Protein AF-A0A941UWF5-F1 (afdb_monomer)

Structure (mmCIF, N/CA/C/O backbone):
data_AF-A0A941UWF5-F1
#
_entry.id   AF-A0A941UWF5-F1
#
loop_
_atom_site.group_PDB
_atom_site.id
_atom_site.type_symbol
_atom_site.label_atom_id
_atom_site.label_alt_id
_atom_site.label_comp_id
_atom_site.label_asym_id
_atom_site.label_entity_id
_atom_site.label_seq_id
_atom_site.pdbx_PDB_ins_code
_atom_site.Cartn_x
_atom_site.Cartn_y
_atom_site.Cartn_z
_atom_site.occupancy
_atom_site.B_iso_or_equiv
_atom_site.auth_seq_id
_atom_site.auth_comp_id
_atom_site.auth_asym_id
_atom_site.auth_atom_id
_atom_site.pdbx_PDB_model_num
ATOM 1 N N . MET A 1 1 ? -7.790 10.216 18.685 1.00 57.88 1 MET A N 1
ATOM 2 C CA . MET A 1 1 ? -8.722 10.762 19.702 1.00 57.88 1 MET A CA 1
ATOM 3 C C . MET A 1 1 ? -8.930 9.805 20.876 1.00 57.88 1 MET A C 1
ATOM 5 O O . MET A 1 1 ? -9.086 10.276 21.989 1.00 57.88 1 MET A O 1
ATOM 9 N N . THR A 1 2 ? -8.854 8.488 20.675 1.00 78.00 2 THR A N 1
ATOM 10 C CA . THR A 1 2 ? -9.087 7.477 21.725 1.00 78.00 2 THR A CA 1
ATOM 11 C C . THR A 1 2 ? -7.895 7.215 22.660 1.00 78.00 2 THR A C 1
ATOM 13 O O . THR A 1 2 ? -8.095 6.746 23.771 1.00 78.00 2 THR A O 1
ATOM 16 N N . ARG A 1 3 ? -6.654 7.558 22.273 1.00 84.25 3 ARG A N 1
ATOM 17 C CA . ARG A 1 3 ? -5.427 7.165 23.006 1.00 84.25 3 ARG A CA 1
ATOM 18 C C . ARG A 1 3 ? -5.397 7.530 24.494 1.00 84.25 3 ARG A C 1
ATOM 20 O O . ARG A 1 3 ? -4.962 6.712 25.290 1.00 84.25 3 ARG A O 1
ATOM 27 N N . SER A 1 4 ? -5.855 8.718 24.874 1.00 89.69 4 SER A N 1
ATOM 28 C CA . SER A 1 4 ? -5.837 9.169 26.278 1.00 89.69 4 SER A CA 1
ATOM 29 C C . SER A 1 4 ? -7.226 9.172 26.919 1.00 89.69 4 SER A C 1
ATOM 31 O O . SER A 1 4 ? -7.415 9.778 27.975 1.00 89.69 4 SER A O 1
ATOM 33 N N . ALA A 1 5 ? -8.212 8.556 26.263 1.00 90.50 5 ALA A N 1
ATOM 34 C CA . ALA A 1 5 ? -9.595 8.588 26.704 1.00 90.50 5 ALA A CA 1
ATOM 35 C C . ALA A 1 5 ? -9.795 7.737 27.966 1.00 90.50 5 ALA A C 1
ATOM 37 O O . ALA A 1 5 ? -9.225 6.659 28.112 1.00 90.50 5 ALA A O 1
ATOM 38 N N . ARG A 1 6 ? -10.623 8.240 28.885 1.00 93.56 6 ARG A N 1
ATOM 39 C CA . ARG A 1 6 ? -11.154 7.472 30.029 1.00 93.56 6 ARG A CA 1
ATOM 40 C C . ARG A 1 6 ? -12.623 7.102 29.841 1.00 93.56 6 ARG A C 1
ATOM 42 O O . ARG A 1 6 ? -13.130 6.226 30.523 1.00 93.56 6 ARG A O 1
ATOM 49 N N . THR A 1 7 ? -13.289 7.787 28.923 1.00 93.31 7 THR A N 1
ATOM 50 C CA . THR A 1 7 ? -14.651 7.529 28.471 1.00 93.31 7 THR A CA 1
ATOM 51 C C . THR A 1 7 ? -14.692 7.780 26.968 1.00 93.31 7 THR A C 1
ATOM 53 O O . THR A 1 7 ? -13.955 8.628 26.455 1.00 93.31 7 THR A O 1
ATOM 56 N N . ILE A 1 8 ? -15.523 7.025 26.253 1.00 93.75 8 ILE A N 1
ATOM 57 C CA . ILE A 1 8 ? -15.757 7.204 24.819 1.00 93.75 8 ILE A CA 1
ATOM 58 C C . ILE A 1 8 ? -17.270 7.208 24.595 1.00 93.75 8 ILE A C 1
ATOM 60 O O . ILE A 1 8 ? -17.995 6.390 25.160 1.00 93.75 8 ILE A O 1
ATOM 64 N N . GLU A 1 9 ? -17.737 8.135 23.764 1.00 92.25 9 GLU A N 1
ATOM 65 C CA . GLU A 1 9 ? -19.125 8.207 23.315 1.00 92.25 9 GLU A CA 1
ATOM 66 C C . GLU A 1 9 ? -19.173 8.139 21.788 1.00 92.25 9 GLU A C 1
ATOM 68 O O . GLU A 1 9 ? -18.391 8.795 21.096 1.00 92.25 9 GLU A O 1
ATOM 73 N N . LEU A 1 10 ? -20.118 7.364 21.264 1.00 90.50 10 LEU A N 1
ATOM 74 C CA . LEU A 1 10 ? -20.479 7.353 19.854 1.00 90.50 10 LEU A CA 1
ATOM 75 C C . LEU A 1 10 ? -21.573 8.398 19.630 1.00 90.50 10 LEU A C 1
ATOM 77 O O . LEU A 1 10 ? -22.583 8.416 20.339 1.00 90.50 10 LEU A O 1
ATOM 81 N N . VAL A 1 11 ? -21.378 9.264 18.637 1.00 87.75 11 VAL A N 1
ATOM 82 C CA . VAL A 1 11 ? -22.304 10.360 18.326 1.00 87.75 11 VAL A CA 1
ATOM 83 C C . VAL A 1 11 ? -22.872 10.170 16.924 1.00 87.75 11 VAL A C 1
ATOM 85 O O . VAL A 1 11 ? -22.122 10.083 15.954 1.00 87.75 11 VAL A O 1
ATOM 88 N N . LYS A 1 12 ? -24.205 10.133 16.813 1.00 83.94 12 LYS A N 1
ATOM 89 C CA . LYS A 1 12 ? -24.940 10.025 15.542 1.00 83.94 12 LYS A CA 1
ATOM 90 C C . LYS A 1 12 ? -26.106 11.010 15.549 1.00 83.94 12 LYS A C 1
ATOM 92 O O . LYS A 1 12 ? -27.141 10.772 16.174 1.00 83.94 12 LYS A O 1
ATOM 97 N N . GLY A 1 13 ? -25.934 12.149 14.879 1.00 82.50 13 GLY A N 1
ATOM 98 C CA . GLY A 1 13 ? -26.883 13.261 14.979 1.00 82.50 13 GLY A CA 1
ATOM 99 C C . GLY A 1 13 ? -27.003 13.747 16.428 1.00 82.50 13 GLY A C 1
ATOM 100 O O . GLY A 1 13 ? -26.001 14.085 17.051 1.00 82.50 13 GLY A O 1
ATOM 101 N N . ALA A 1 14 ? -28.220 13.755 16.979 1.00 84.69 14 ALA A N 1
ATOM 102 C CA . ALA A 1 14 ? -28.466 14.117 18.379 1.00 84.69 14 ALA A CA 1
ATOM 103 C C . ALA A 1 14 ? -28.249 12.957 19.373 1.00 84.69 14 ALA A C 1
ATOM 105 O O . ALA A 1 14 ? -28.253 13.180 20.584 1.00 84.69 14 ALA A O 1
ATOM 106 N N . GLN A 1 15 ? -28.085 11.721 18.888 1.00 86.94 15 GLN A N 1
ATOM 107 C CA . GLN A 1 15 ? -27.922 10.552 19.749 1.00 86.94 15 GLN A CA 1
ATOM 108 C C . GLN A 1 15 ? -26.482 10.458 20.255 1.00 86.94 15 GLN A C 1
ATOM 110 O O . GLN A 1 15 ? -25.535 10.509 19.467 1.00 86.94 15 GLN A O 1
ATOM 115 N N . ARG A 1 16 ? -26.340 10.272 21.569 1.00 90.88 16 ARG A N 1
ATOM 116 C CA . ARG A 1 16 ? -25.086 9.930 22.245 1.00 90.88 16 ARG A CA 1
ATOM 117 C C . ARG A 1 16 ? -25.219 8.541 22.849 1.00 90.88 16 ARG A C 1
ATOM 119 O O . ARG A 1 16 ? -26.206 8.268 23.531 1.00 90.88 16 ARG A O 1
ATOM 126 N N . ARG A 1 17 ? -24.249 7.676 22.577 1.00 92.75 17 ARG A N 1
ATOM 127 C CA . ARG A 1 17 ? -24.229 6.283 23.032 1.00 92.75 17 ARG A CA 1
ATOM 128 C C . ARG A 1 17 ? -22.906 6.008 23.731 1.00 92.75 17 ARG A C 1
ATOM 130 O O . ARG A 1 17 ? -21.852 6.321 23.183 1.00 92.75 17 ARG A O 1
ATOM 137 N N . VAL A 1 18 ? -22.953 5.456 24.934 1.00 93.50 18 VAL A N 1
ATOM 138 C CA . VAL A 1 18 ? -21.757 5.211 25.744 1.00 93.50 18 VAL A CA 1
ATOM 139 C C . VAL A 1 18 ? -21.073 3.939 25.258 1.00 93.50 18 VAL A C 1
ATOM 141 O O . VAL A 1 18 ? -21.732 2.933 24.991 1.00 93.50 18 VAL A O 1
ATOM 144 N N . VAL A 1 19 ? -19.750 3.985 25.138 1.00 95.12 19 VAL A N 1
ATOM 145 C CA . VAL A 1 19 ? -18.924 2.792 24.943 1.00 95.12 19 VAL A CA 1
ATOM 146 C C . VAL A 1 19 ? -18.637 2.179 26.309 1.00 95.12 19 VAL A C 1
ATOM 148 O O . VAL A 1 19 ? -18.047 2.830 27.170 1.00 95.12 19 VAL A O 1
ATOM 151 N N . GLU A 1 20 ? -19.056 0.932 26.504 1.00 94.25 20 GLU A N 1
ATOM 152 C CA . GLU A 1 20 ? -18.890 0.209 27.771 1.00 94.25 20 GLU A CA 1
ATOM 153 C C . GLU A 1 20 ? -17.527 -0.474 27.860 1.00 94.25 20 GLU A C 1
ATOM 155 O O . GLU A 1 20 ? -16.908 -0.512 28.926 1.00 94.25 20 GLU A O 1
ATOM 160 N N . SER A 1 21 ? -17.040 -0.989 26.731 1.00 94.75 21 SER A N 1
ATOM 161 C CA . SER A 1 21 ? -15.742 -1.645 26.654 1.00 94.75 21 SER A CA 1
ATOM 162 C C . SER A 1 21 ? -15.023 -1.366 25.338 1.00 94.75 21 SER A C 1
ATOM 164 O O . SER A 1 21 ? -15.626 -1.026 24.319 1.00 94.75 21 SER A O 1
ATOM 166 N N . GLN A 1 22 ? -13.703 -1.503 25.377 1.00 94.88 22 GLN A N 1
ATOM 167 C CA . GLN A 1 22 ? -12.811 -1.406 24.237 1.00 94.88 22 GLN A CA 1
ATOM 168 C C . GLN A 1 22 ? -11.822 -2.575 24.224 1.00 94.88 22 GLN A C 1
ATOM 170 O O . GLN A 1 22 ? -11.444 -3.103 25.271 1.00 94.88 22 GLN A O 1
ATOM 175 N N . GLN A 1 23 ? -11.329 -2.911 23.040 1.00 93.88 23 GLN A N 1
ATOM 176 C CA . GLN A 1 23 ? -10.141 -3.737 22.840 1.00 93.88 23 GLN A CA 1
ATOM 177 C C . GLN A 1 23 ? -9.257 -3.042 21.819 1.00 93.88 23 GLN A C 1
ATOM 179 O O . GLN A 1 23 ? -9.753 -2.455 20.864 1.00 93.88 23 GLN A O 1
ATOM 184 N N . SER A 1 24 ? -7.951 -3.009 22.048 1.00 92.00 24 SER A N 1
ATOM 185 C CA . SER A 1 24 ? -7.051 -2.223 21.207 1.00 92.00 24 SER A CA 1
ATOM 186 C C . SER A 1 24 ? -5.803 -3.002 20.862 1.00 92.00 24 SER A C 1
ATOM 188 O O . SER A 1 24 ? -5.133 -3.530 21.746 1.00 92.00 24 SER A O 1
ATOM 190 N N . ASN A 1 25 ? -5.472 -2.985 19.579 1.00 93.81 25 ASN A N 1
ATOM 191 C CA . ASN A 1 25 ? -4.203 -3.438 19.054 1.00 93.81 25 ASN A CA 1
ATOM 192 C C . ASN A 1 25 ? -3.432 -2.191 18.620 1.00 93.81 25 ASN A C 1
ATOM 194 O O . ASN A 1 25 ? -3.636 -1.638 17.539 1.00 93.81 25 ASN A O 1
ATOM 198 N N . VAL A 1 26 ? -2.591 -1.698 19.533 1.00 93.31 26 VAL A N 1
ATOM 199 C CA . VAL A 1 26 ? -1.857 -0.445 19.324 1.00 93.31 26 VAL A CA 1
ATOM 200 C C . VAL A 1 26 ? -0.831 -0.590 18.210 1.00 93.31 26 VAL A C 1
ATOM 202 O O . VAL A 1 26 ? -0.579 0.397 17.530 1.00 93.31 26 VAL A O 1
ATOM 205 N N . GLU A 1 27 ? -0.281 -1.787 17.988 1.00 93.38 27 GLU A N 1
ATOM 206 C CA . GLU A 1 27 ? 0.667 -2.027 16.900 1.00 93.38 27 GLU A CA 1
ATOM 207 C C . GLU A 1 27 ? 0.015 -1.795 15.540 1.00 93.38 27 GLU A C 1
ATOM 209 O O . GLU A 1 27 ? 0.545 -1.036 14.728 1.00 93.38 27 GLU A O 1
ATOM 214 N N . HIS A 1 28 ? -1.167 -2.378 15.336 1.00 94.56 28 HIS A N 1
ATOM 215 C CA . HIS A 1 28 ? -1.953 -2.267 14.106 1.00 94.56 28 HIS A CA 1
ATOM 216 C C . HIS A 1 28 ? -2.795 -0.996 14.015 1.00 94.56 28 HIS A C 1
ATOM 218 O O . HIS A 1 28 ? -3.505 -0.823 13.035 1.00 94.56 28 HIS A O 1
ATOM 224 N N . ASP A 1 29 ? -2.721 -0.098 15.002 1.00 94.50 29 ASP A N 1
ATOM 225 C CA . ASP A 1 29 ? -3.542 1.120 15.085 1.00 94.50 29 ASP A CA 1
ATOM 226 C C . ASP A 1 29 ? -5.062 0.843 15.044 1.00 94.50 29 ASP A C 1
ATOM 228 O O . ASP A 1 29 ? -5.844 1.626 14.505 1.00 94.50 29 ASP A O 1
ATOM 232 N N . LEU A 1 30 ? -5.491 -0.279 15.635 1.00 94.31 30 LEU A N 1
ATOM 233 C CA . LEU A 1 30 ? -6.894 -0.691 15.711 1.00 94.31 30 LEU A CA 1
ATOM 234 C C . LEU A 1 30 ? -7.451 -0.558 17.130 1.00 94.31 30 LEU A C 1
ATOM 236 O O . LEU A 1 30 ? -6.798 -0.879 18.124 1.00 94.31 30 LEU A O 1
ATOM 240 N N . CYS A 1 31 ? -8.701 -0.106 17.220 1.00 93.69 31 CYS A N 1
ATOM 241 C CA . CYS A 1 31 ? -9.443 0.015 18.470 1.00 93.69 31 CYS A CA 1
ATOM 242 C C . CYS A 1 31 ? -10.904 -0.372 18.226 1.00 93.69 31 CYS A C 1
ATOM 244 O O . CYS A 1 31 ? -11.638 0.336 17.536 1.00 93.69 31 CYS A O 1
ATOM 246 N N . LEU A 1 32 ? -11.306 -1.515 18.773 1.00 94.19 32 LEU A N 1
ATOM 247 C CA . LEU A 1 32 ? -12.669 -2.020 18.744 1.00 94.19 32 LEU A CA 1
ATOM 248 C C . LEU A 1 32 ? -13.418 -1.443 19.941 1.00 94.19 32 LEU A C 1
ATOM 250 O O . LEU A 1 32 ? -12.912 -1.464 21.063 1.00 94.19 32 LEU A O 1
ATOM 254 N N . LEU A 1 33 ? -14.625 -0.944 19.696 1.00 94.06 33 LEU A N 1
ATOM 255 C CA . LEU A 1 33 ? -15.486 -0.332 20.700 1.00 94.06 33 LEU A CA 1
ATOM 256 C C . LEU A 1 33 ? -16.791 -1.116 20.772 1.00 94.06 33 LEU A C 1
ATOM 258 O O . LEU A 1 33 ? -17.406 -1.387 19.742 1.00 94.06 33 LEU A O 1
ATOM 262 N N . HIS A 1 34 ? -17.237 -1.428 21.981 1.00 93.56 34 HIS A N 1
ATOM 263 C CA . HIS A 1 34 ? -18.513 -2.082 22.220 1.00 93.56 34 HIS A CA 1
ATOM 264 C C . HIS A 1 34 ? -19.467 -1.138 22.956 1.00 93.56 34 HIS A C 1
ATOM 266 O O . HIS A 1 34 ? -19.138 -0.544 23.986 1.00 93.56 34 HIS A O 1
ATOM 272 N N . SER A 1 35 ? -20.673 -1.012 22.408 1.00 93.31 35 SER A N 1
ATOM 273 C CA . SER A 1 35 ? -21.789 -0.295 23.011 1.00 93.31 35 SER A CA 1
ATOM 274 C C . SER A 1 35 ? -23.062 -1.102 22.753 1.00 93.31 35 SER A C 1
ATOM 276 O O . SER A 1 35 ? -23.384 -1.347 21.590 1.00 93.31 35 SER A O 1
ATOM 278 N N . PRO A 1 36 ? -23.834 -1.490 23.781 1.00 87.88 36 PRO A N 1
ATOM 279 C CA . PRO A 1 36 ? -25.071 -2.247 23.578 1.00 87.88 36 PRO A CA 1
ATOM 280 C C . PRO A 1 36 ? -26.127 -1.431 22.818 1.00 87.88 36 PRO A C 1
ATOM 282 O O . PRO A 1 36 ? -27.036 -1.983 22.212 1.00 87.88 36 PRO A O 1
ATOM 285 N N . GLN A 1 37 ? -25.976 -0.106 22.787 1.00 87.75 37 GLN A N 1
ATOM 286 C CA . GLN A 1 37 ? -26.896 0.828 22.140 1.00 87.75 37 GLN A CA 1
ATOM 287 C C . GLN A 1 37 ? -26.725 0.893 20.610 1.00 87.75 37 GLN A C 1
ATOM 289 O O . GLN A 1 37 ? -27.377 1.715 19.965 1.00 87.75 37 GLN A O 1
ATOM 294 N N . VAL A 1 38 ? -25.825 0.088 20.028 1.00 87.50 38 VAL A N 1
ATOM 295 C CA . VAL A 1 38 ? -25.601 0.005 18.571 1.00 87.50 38 VAL A CA 1
ATOM 296 C C . VAL A 1 38 ? -26.062 -1.318 17.956 1.00 87.50 38 VAL A C 1
ATOM 298 O O . VAL A 1 38 ? -25.869 -1.512 16.763 1.00 87.50 38 VAL A O 1
ATOM 301 N N . GLN A 1 39 ? -26.668 -2.221 18.735 1.00 78.62 39 GLN A N 1
ATOM 302 C CA . GLN A 1 39 ? -27.066 -3.554 18.253 1.00 78.62 39 GLN A CA 1
ATOM 303 C C . GLN A 1 39 ? -28.098 -3.508 17.115 1.00 78.62 39 GLN A C 1
ATOM 305 O O . GLN A 1 39 ? -28.084 -4.377 16.250 1.00 78.62 39 GLN A O 1
ATOM 310 N N . ASP A 1 40 ? -28.941 -2.473 17.089 1.00 83.88 40 ASP A N 1
ATOM 311 C CA . ASP A 1 40 ? -29.962 -2.278 16.053 1.00 83.88 40 ASP A CA 1
ATOM 312 C C . ASP A 1 40 ? -29.461 -1.460 14.847 1.00 83.88 40 ASP A C 1
ATOM 314 O O . ASP A 1 40 ? -30.205 -1.241 13.886 1.00 83.88 40 ASP A O 1
ATOM 318 N N . ASP A 1 41 ? -28.222 -0.954 14.882 1.00 87.62 41 ASP A N 1
ATOM 319 C CA . ASP A 1 41 ? -27.672 -0.217 13.747 1.00 87.62 41 ASP A CA 1
ATOM 320 C C . ASP A 1 41 ? -27.330 -1.190 12.596 1.00 87.62 41 ASP A C 1
ATOM 322 O O . ASP A 1 41 ? -26.891 -2.317 12.837 1.00 87.62 41 ASP A O 1
ATOM 326 N N . PRO A 1 42 ? -27.486 -0.766 11.325 1.00 89.81 42 PRO A N 1
ATOM 327 C CA . PRO A 1 42 ? -27.129 -1.600 10.183 1.00 89.81 42 PRO A CA 1
ATOM 328 C C . PRO A 1 42 ? -25.674 -2.068 10.247 1.00 89.81 42 PRO A C 1
ATOM 330 O O . PRO A 1 42 ? -24.752 -1.257 10.372 1.00 89.81 42 PRO A O 1
ATOM 333 N N . VAL A 1 43 ? -25.475 -3.378 10.108 1.00 91.75 43 VAL A N 1
ATOM 334 C CA . VAL A 1 43 ? -24.144 -3.984 10.072 1.00 91.75 43 VAL A CA 1
ATOM 335 C C . VAL A 1 43 ? -23.552 -3.815 8.680 1.00 91.75 43 VAL A C 1
ATOM 337 O O . VAL A 1 43 ? -24.161 -4.172 7.671 1.00 91.75 43 VAL A O 1
ATOM 340 N N . VAL A 1 44 ? -22.338 -3.282 8.630 1.00 93.69 44 VAL A N 1
ATOM 341 C CA . VAL A 1 44 ? -21.553 -3.198 7.401 1.00 93.69 44 VAL A CA 1
ATOM 342 C C . VAL A 1 44 ? -21.034 -4.591 7.046 1.00 93.69 44 VAL A C 1
ATOM 344 O O . VAL A 1 44 ? -20.363 -5.230 7.854 1.00 93.69 44 VAL A O 1
ATOM 347 N N . ALA A 1 45 ? -21.315 -5.053 5.828 1.00 96.06 45 ALA A N 1
ATOM 348 C CA . ALA A 1 45 ? -20.744 -6.294 5.317 1.00 96.06 45 ALA A CA 1
ATOM 349 C C . ALA A 1 45 ? -19.225 -6.151 5.126 1.00 96.06 45 ALA A C 1
ATOM 351 O O . ALA A 1 45 ? -18.752 -5.126 4.639 1.00 96.06 45 ALA A O 1
ATOM 352 N N . ILE A 1 46 ? -18.459 -7.185 5.473 1.00 96.31 46 ILE A N 1
ATOM 353 C CA . ILE A 1 46 ? -17.002 -7.216 5.292 1.00 96.31 46 ILE A CA 1
ATOM 354 C C . ILE A 1 46 ? -16.679 -7.963 3.999 1.00 96.31 46 ILE A C 1
ATOM 356 O O . ILE A 1 46 ? -17.266 -9.003 3.701 1.00 96.31 46 ILE A O 1
ATOM 360 N N . ARG A 1 47 ? -15.743 -7.432 3.214 1.00 94.69 47 ARG A N 1
ATOM 361 C CA . ARG A 1 47 ? -15.191 -8.135 2.059 1.00 94.69 47 ARG A CA 1
ATOM 362 C C . ARG A 1 47 ? -14.104 -9.103 2.525 1.00 94.69 47 ARG A C 1
ATOM 364 O O . ARG A 1 47 ? -13.160 -8.693 3.189 1.00 94.69 47 ARG A O 1
ATOM 371 N N . HIS A 1 48 ? -14.217 -10.371 2.142 1.00 89.25 48 HIS A N 1
ATOM 372 C CA . HIS A 1 48 ? -13.237 -11.400 2.510 1.00 89.25 48 HIS A CA 1
ATOM 373 C C . HIS A 1 48 ? -12.167 -11.646 1.438 1.00 89.25 48 HIS A C 1
ATOM 375 O O . HIS A 1 48 ? -11.095 -12.159 1.756 1.00 89.25 48 HIS A O 1
ATOM 381 N N . ASP A 1 49 ? -12.429 -11.260 0.187 1.00 90.81 49 ASP A N 1
ATOM 382 C CA . ASP A 1 49 ? -11.440 -11.370 -0.884 1.00 90.81 49 ASP A CA 1
ATOM 383 C C . ASP A 1 49 ? -10.273 -10.395 -0.661 1.00 90.81 49 ASP A C 1
ATOM 385 O O . ASP A 1 49 ? -10.520 -9.229 -0.327 1.00 90.81 49 ASP A O 1
ATOM 389 N N . PRO A 1 50 ? -9.019 -10.811 -0.920 1.00 89.69 50 PRO A N 1
ATOM 390 C CA . PRO A 1 50 ? -7.864 -9.928 -0.817 1.00 89.69 50 PRO A CA 1
ATOM 391 C C . PRO A 1 50 ? -8.001 -8.666 -1.691 1.00 89.69 50 PRO A C 1
ATOM 393 O O . PRO A 1 50 ? -8.507 -8.755 -2.819 1.00 89.69 50 PRO A O 1
ATOM 396 N N . PRO A 1 51 ? -7.528 -7.498 -1.209 1.00 91.75 51 PRO A N 1
ATOM 397 C CA . PRO A 1 51 ? -7.487 -6.278 -2.008 1.00 91.75 51 PRO A CA 1
ATOM 398 C C . PRO A 1 51 ? -6.545 -6.450 -3.206 1.00 91.75 51 PRO A C 1
ATOM 400 O O . PRO A 1 51 ? -5.516 -7.123 -3.105 1.00 91.75 51 PRO A O 1
ATOM 403 N N . ARG A 1 52 ? -6.898 -5.828 -4.335 1.00 89.75 52 ARG A N 1
ATOM 404 C CA . ARG A 1 52 ? -6.119 -5.865 -5.581 1.00 89.75 52 ARG A CA 1
ATOM 405 C C . ARG A 1 52 ? -5.850 -4.456 -6.089 1.00 89.75 52 ARG A C 1
ATOM 407 O O . ARG A 1 52 ? -6.725 -3.600 -5.985 1.00 89.75 52 ARG A O 1
ATOM 414 N N . VAL A 1 53 ? -4.666 -4.244 -6.656 1.00 89.38 53 VAL A N 1
ATOM 415 C CA . VAL A 1 53 ? -4.305 -2.996 -7.344 1.00 89.38 53 VAL A CA 1
ATOM 416 C C . VAL A 1 53 ? -5.277 -2.734 -8.504 1.00 89.38 53 VAL A C 1
ATOM 418 O O . VAL A 1 53 ? -5.792 -3.674 -9.112 1.00 89.38 53 VAL A O 1
ATOM 421 N N . GLY A 1 54 ? -5.611 -1.463 -8.736 1.00 88.31 54 GLY A N 1
ATOM 422 C CA . GLY A 1 54 ? -6.598 -1.009 -9.723 1.00 88.31 54 GLY A CA 1
ATOM 423 C C . GLY A 1 54 ? -8.060 -1.239 -9.322 1.00 88.31 54 GLY A C 1
ATOM 424 O O . GLY A 1 54 ? -8.976 -0.905 -10.071 1.00 88.31 54 GLY A O 1
ATOM 425 N N . GLN A 1 55 ? -8.328 -1.823 -8.148 1.00 92.38 55 GLN A N 1
ATOM 426 C CA . GLN A 1 55 ? -9.699 -1.992 -7.675 1.00 92.38 55 GLN A CA 1
ATOM 427 C C . GLN A 1 55 ? -10.299 -0.631 -7.275 1.00 92.38 55 GLN A C 1
ATOM 429 O O . GLN A 1 55 ? -9.708 0.042 -6.427 1.00 92.38 55 GLN A O 1
ATOM 434 N N . PRO A 1 56 ? -11.500 -0.264 -7.765 1.00 96.69 56 PRO A N 1
ATOM 435 C CA . PRO A 1 56 ? -12.194 0.938 -7.316 1.00 96.69 56 PRO A CA 1
ATOM 436 C C . PRO A 1 56 ? -12.613 0.822 -5.848 1.00 96.69 56 PRO A C 1
ATOM 438 O O . PRO A 1 56 ? -13.107 -0.221 -5.402 1.00 96.69 56 PRO A O 1
ATOM 441 N N . VAL A 1 57 ? -12.432 1.908 -5.105 1.00 97.75 57 VAL A N 1
ATOM 442 C CA . VAL A 1 57 ? -12.726 2.010 -3.675 1.00 97.75 57 VAL A CA 1
ATOM 443 C C . VAL A 1 57 ? -13.257 3.394 -3.297 1.00 97.75 57 VAL A C 1
ATOM 445 O O . VAL A 1 57 ? -13.042 4.392 -3.984 1.00 97.75 57 VAL A O 1
ATOM 448 N N . TYR A 1 58 ? -13.952 3.455 -2.164 1.00 97.25 58 TYR A N 1
ATOM 449 C CA . TYR A 1 58 ? -14.531 4.675 -1.612 1.00 97.25 58 TYR A CA 1
ATOM 450 C C . TYR A 1 58 ? -14.075 4.857 -0.168 1.00 97.25 58 TYR A C 1
ATOM 452 O O . TYR A 1 58 ? -14.423 4.065 0.708 1.00 97.25 58 TYR A O 1
ATOM 460 N N . ALA A 1 59 ? -13.302 5.907 0.094 1.00 96.12 59 ALA A N 1
ATOM 461 C CA . ALA A 1 59 ? -12.913 6.286 1.444 1.00 96.12 59 ALA A CA 1
ATOM 462 C C . ALA A 1 59 ? -14.032 7.118 2.080 1.00 96.12 59 ALA A C 1
ATOM 464 O O . ALA A 1 59 ? -14.398 8.175 1.560 1.00 96.12 59 ALA A O 1
ATOM 465 N N . VAL A 1 60 ? -14.560 6.657 3.214 1.00 94.69 60 VAL A N 1
ATOM 466 C CA . VAL A 1 60 ? -15.605 7.343 3.979 1.00 94.69 60 VAL A CA 1
ATOM 467 C C . VAL A 1 60 ? -15.094 7.657 5.381 1.00 94.69 60 VAL A C 1
ATOM 469 O O . VAL A 1 60 ? -14.811 6.756 6.168 1.00 94.69 60 VAL A O 1
ATOM 472 N N . GLY A 1 61 ? -15.010 8.944 5.717 1.00 90.88 61 GLY A N 1
ATOM 473 C CA . GLY A 1 61 ? -14.531 9.410 7.022 1.00 90.88 61 GLY A CA 1
ATOM 474 C C . GLY A 1 61 ? -15.348 10.570 7.587 1.00 90.88 61 GLY A C 1
ATOM 475 O O . GLY A 1 61 ? -15.958 11.342 6.849 1.00 90.88 61 GLY A O 1
ATOM 476 N N . PHE A 1 62 ? -15.339 10.725 8.912 1.00 86.38 62 PHE A N 1
ATOM 477 C CA . PHE A 1 62 ? -16.077 11.773 9.633 1.00 86.38 62 PHE A CA 1
ATOM 478 C C . PHE A 1 62 ? -15.158 12.910 10.097 1.00 86.38 62 PHE A C 1
ATOM 480 O O . PHE A 1 62 ? -14.894 13.109 11.283 1.00 86.38 62 PHE A O 1
ATOM 487 N N . VAL A 1 63 ? -14.670 13.696 9.140 1.00 80.94 63 VAL A N 1
ATOM 488 C CA . VAL A 1 63 ? -13.768 14.819 9.427 1.00 80.94 63 VAL A CA 1
ATOM 489 C C . VAL A 1 63 ? -14.523 15.914 10.195 1.00 80.94 63 VAL A C 1
ATOM 491 O O . VAL A 1 63 ? -15.550 16.408 9.732 1.00 80.94 63 VAL A O 1
ATOM 494 N N . LEU A 1 64 ? -14.011 16.301 11.370 1.00 73.88 64 LEU A N 1
ATOM 495 C CA . LEU A 1 64 ? -14.597 17.299 12.290 1.00 73.88 64 LEU A CA 1
ATOM 496 C C . LEU A 1 64 ? -15.991 16.952 12.856 1.00 73.88 64 LEU A C 1
ATOM 498 O O . LEU A 1 64 ? -16.611 17.804 13.486 1.00 73.88 64 LEU A O 1
ATOM 502 N N . GLY A 1 65 ? -16.496 15.730 12.655 1.00 68.38 65 GLY A N 1
ATOM 503 C CA . GLY A 1 65 ? -17.773 15.287 13.232 1.00 68.38 65 GLY A CA 1
ATOM 504 C C . GLY A 1 65 ? -19.028 15.980 12.682 1.00 68.38 65 GLY A C 1
ATOM 505 O O . GLY A 1 65 ? -20.086 15.869 13.291 1.00 68.38 65 GLY A O 1
ATOM 506 N N . ILE A 1 66 ? -18.930 16.695 11.553 1.00 72.19 66 ILE A N 1
ATOM 507 C CA . ILE A 1 66 ? -20.066 17.427 10.962 1.00 72.19 66 ILE A CA 1
ATOM 508 C C . ILE A 1 66 ? -20.883 16.515 10.041 1.00 72.19 66 ILE A C 1
ATOM 510 O O . ILE A 1 66 ? -22.091 16.376 10.203 1.00 72.19 66 ILE A O 1
ATOM 514 N N . ALA A 1 67 ? -20.223 15.904 9.058 1.00 78.81 67 ALA A N 1
ATOM 515 C CA . ALA A 1 67 ? -20.853 15.057 8.053 1.00 78.81 67 ALA A CA 1
ATOM 516 C C . ALA A 1 67 ? -19.838 14.037 7.514 1.00 78.81 67 ALA A C 1
ATOM 518 O O . ALA A 1 67 ? -18.634 14.335 7.508 1.00 78.81 67 ALA A O 1
ATOM 519 N N . PRO A 1 68 ? -20.296 12.863 7.041 1.00 85.38 68 PRO A N 1
ATOM 520 C CA . PRO A 1 68 ? -19.419 11.934 6.348 1.00 85.38 68 PRO A CA 1
ATOM 521 C C . PRO A 1 68 ? -18.894 12.588 5.070 1.00 85.38 68 PRO A C 1
ATOM 523 O O . PRO A 1 68 ? -19.644 13.212 4.317 1.00 85.38 68 PRO A O 1
ATOM 526 N N . ARG A 1 69 ? -17.598 12.432 4.816 1.00 90.19 69 ARG A N 1
ATOM 527 C CA . ARG A 1 69 ? -16.980 12.746 3.530 1.00 90.19 69 ARG A CA 1
ATOM 528 C C . ARG A 1 69 ? -16.681 11.449 2.814 1.00 90.19 69 ARG A C 1
ATOM 530 O O . ARG A 1 69 ? -16.093 10.557 3.418 1.00 90.19 69 ARG A O 1
ATOM 537 N N . LEU A 1 70 ? -17.083 11.389 1.553 1.00 93.25 70 LEU A N 1
ATOM 538 C CA . LEU A 1 70 ? -16.832 10.275 0.658 1.00 93.25 70 LEU A CA 1
ATOM 539 C C . LEU A 1 70 ? -15.919 10.757 -0.463 1.00 93.25 70 LEU A C 1
ATOM 541 O O . LEU A 1 70 ? -16.229 11.753 -1.114 1.00 93.25 70 LEU A O 1
ATOM 545 N N . ASN A 1 71 ? -14.824 10.039 -0.683 1.00 95.06 71 ASN A N 1
ATOM 546 C CA . ASN A 1 71 ? -13.931 10.249 -1.815 1.00 95.06 71 ASN A CA 1
ATOM 547 C C . ASN A 1 71 ? -13.760 8.925 -2.558 1.00 95.06 71 ASN A C 1
ATOM 549 O O . ASN A 1 71 ? -13.510 7.894 -1.935 1.00 95.06 71 ASN A O 1
ATOM 553 N N . ALA A 1 72 ? -13.935 8.960 -3.875 1.00 96.31 72 ALA A N 1
ATOM 554 C CA . ALA A 1 72 ? -13.693 7.817 -4.744 1.00 96.31 72 ALA A CA 1
ATOM 555 C C . ALA A 1 72 ? -12.220 7.774 -5.162 1.00 96.31 72 ALA A C 1
ATOM 557 O O . ALA A 1 72 ? -11.580 8.821 -5.265 1.00 96.31 72 ALA A O 1
ATOM 558 N N . GLY A 1 73 ? -11.726 6.572 -5.423 1.00 95.75 73 GLY A N 1
ATOM 559 C CA . GLY A 1 73 ? -10.398 6.321 -5.959 1.00 95.75 73 GLY A CA 1
ATOM 560 C C . GLY A 1 73 ? -10.218 4.843 -6.279 1.00 95.75 73 GLY A C 1
ATOM 561 O O . GLY A 1 73 ? -11.189 4.091 -6.384 1.00 95.75 73 GLY A O 1
ATOM 562 N N . GLU A 1 74 ? -8.973 4.427 -6.406 1.00 95.62 74 GLU A N 1
ATOM 563 C CA . GLU A 1 74 ? -8.538 3.071 -6.686 1.00 95.62 74 GLU A CA 1
ATOM 564 C C . GLU A 1 74 ? -7.432 2.660 -5.702 1.00 95.62 74 GLU A C 1
ATOM 566 O O . GLU A 1 74 ? -6.818 3.480 -5.010 1.00 95.62 74 GLU A O 1
ATOM 571 N N . ILE A 1 75 ? -7.209 1.355 -5.574 1.00 94.94 75 ILE A N 1
ATOM 572 C CA . ILE A 1 75 ? -6.063 0.822 -4.834 1.00 94.94 75 ILE A CA 1
ATOM 573 C C . ILE A 1 75 ? -4.820 0.962 -5.715 1.00 94.94 75 ILE A C 1
ATOM 575 O O . ILE A 1 75 ? -4.745 0.336 -6.768 1.00 94.94 75 ILE A O 1
ATOM 579 N N . ASN A 1 76 ? -3.836 1.734 -5.261 1.00 90.00 76 ASN A N 1
ATOM 580 C CA . ASN A 1 76 ? -2.582 1.961 -5.985 1.00 90.00 76 ASN A CA 1
ATOM 581 C C . ASN A 1 76 ? -1.558 0.865 -5.702 1.00 90.00 76 ASN A C 1
ATOM 583 O O . ASN A 1 76 ? -0.802 0.467 -6.581 1.00 90.00 76 ASN A O 1
ATOM 587 N N . ALA A 1 77 ? -1.510 0.403 -4.454 1.00 90.44 77 ALA A N 1
ATOM 588 C CA . ALA A 1 77 ? -0.555 -0.598 -4.014 1.00 90.44 77 ALA A CA 1
ATOM 589 C C . ALA A 1 77 ? -1.106 -1.381 -2.824 1.00 90.44 77 ALA A C 1
ATOM 591 O O . ALA A 1 77 ? -1.967 -0.913 -2.071 1.00 90.44 77 ALA A O 1
ATOM 592 N N . VAL A 1 78 ? -0.585 -2.592 -2.656 1.00 92.75 78 VAL A N 1
ATOM 593 C CA . VAL A 1 78 ? -0.871 -3.450 -1.512 1.00 92.75 78 VAL A CA 1
ATOM 594 C C . VAL A 1 78 ? 0.449 -3.988 -0.978 1.00 92.75 78 VAL A C 1
ATOM 596 O O . VAL A 1 78 ? 1.267 -4.494 -1.743 1.00 92.75 78 VAL A O 1
ATOM 599 N N . TYR A 1 79 ? 0.651 -3.886 0.333 1.00 93.00 79 TYR A N 1
ATOM 600 C CA . TYR A 1 79 ? 1.890 -4.287 0.992 1.00 93.00 79 TYR A CA 1
ATOM 601 C C . TYR A 1 79 ? 1.617 -5.369 2.029 1.00 93.00 79 TYR A C 1
ATOM 603 O O . TYR A 1 79 ? 0.839 -5.158 2.963 1.00 93.00 79 TYR A O 1
ATOM 611 N N . ASP A 1 80 ? 2.267 -6.520 1.876 1.00 91.00 80 ASP A N 1
ATOM 612 C CA . ASP A 1 80 ? 2.241 -7.572 2.888 1.00 91.00 80 ASP A CA 1
ATOM 613 C C . ASP A 1 80 ? 2.956 -7.079 4.156 1.00 91.00 80 ASP A C 1
ATOM 615 O O . ASP A 1 80 ? 4.094 -6.608 4.110 1.00 91.00 80 ASP A O 1
ATOM 619 N N . TYR A 1 81 ? 2.271 -7.146 5.295 1.00 92.62 81 TYR A N 1
ATOM 620 C CA . TYR A 1 81 ? 2.822 -6.756 6.589 1.00 92.62 81 TYR A CA 1
ATOM 621 C C . TYR A 1 81 ? 2.031 -7.410 7.717 1.00 92.62 81 TYR A C 1
ATOM 623 O O . TYR A 1 81 ? 0.808 -7.327 7.726 1.00 92.62 81 TYR A O 1
ATOM 631 N N . ASP A 1 82 ? 2.749 -8.049 8.647 1.00 91.81 82 ASP A N 1
ATOM 632 C CA . ASP A 1 82 ? 2.224 -8.733 9.838 1.00 91.81 82 ASP A CA 1
ATOM 633 C C . ASP A 1 82 ? 0.907 -9.477 9.575 1.00 91.81 82 ASP A C 1
ATOM 635 O O . ASP A 1 82 ? -0.137 -9.101 10.089 1.00 91.81 82 ASP A O 1
ATOM 639 N N . ASP A 1 83 ? 0.972 -10.472 8.678 1.00 90.00 83 ASP A N 1
ATOM 640 C CA . ASP A 1 83 ? -0.127 -11.339 8.211 1.00 90.00 83 ASP A CA 1
ATOM 641 C C . ASP A 1 83 ? -1.293 -10.663 7.456 1.00 90.00 83 ASP A C 1
ATOM 643 O O . ASP A 1 83 ? -2.168 -11.349 6.913 1.00 90.00 83 ASP A O 1
ATOM 647 N N . GLY A 1 84 ? -1.274 -9.335 7.374 1.00 92.12 84 GLY A N 1
ATOM 648 C CA . GLY A 1 84 ? -2.219 -8.505 6.652 1.00 92.12 84 GLY A CA 1
ATOM 649 C C . GLY A 1 84 ? -1.662 -7.945 5.345 1.00 92.12 84 GLY A C 1
ATOM 650 O O . GLY A 1 84 ? -0.495 -8.104 4.993 1.00 92.12 84 GLY A O 1
ATOM 651 N N . ARG A 1 85 ? -2.547 -7.255 4.622 1.00 94.12 85 ARG A N 1
ATOM 652 C CA . ARG A 1 85 ? -2.253 -6.554 3.371 1.00 94.12 85 ARG A CA 1
ATOM 653 C C . ARG A 1 85 ? -2.627 -5.085 3.506 1.00 94.12 85 ARG A C 1
ATOM 655 O O . ARG A 1 85 ? -3.791 -4.731 3.341 1.00 94.12 85 ARG A O 1
ATOM 662 N N . ILE A 1 86 ? -1.657 -4.247 3.863 1.00 95.62 86 ILE A N 1
ATOM 663 C CA . ILE A 1 86 ? -1.842 -2.798 3.985 1.00 95.62 86 ILE A CA 1
ATOM 664 C C . ILE A 1 86 ? -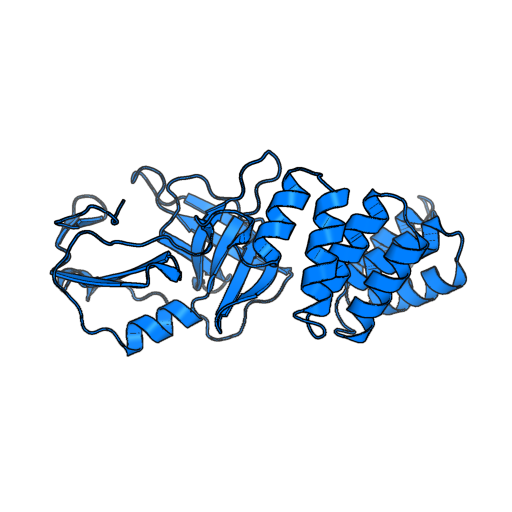2.177 -2.231 2.611 1.00 95.62 86 ILE A C 1
ATOM 666 O O . ILE A 1 86 ? -1.510 -2.545 1.629 1.00 95.62 86 ILE A O 1
ATOM 670 N N . ILE A 1 87 ? -3.207 -1.396 2.550 1.00 96.31 87 ILE A N 1
ATOM 671 C CA . ILE A 1 87 ? -3.724 -0.846 1.300 1.00 96.31 87 ILE A CA 1
ATOM 672 C C . ILE A 1 87 ? -3.236 0.587 1.165 1.00 96.31 87 ILE A C 1
ATOM 674 O O . ILE A 1 87 ? -3.369 1.375 2.100 1.00 96.31 87 ILE A O 1
ATOM 678 N N . GLU A 1 88 ? -2.734 0.933 -0.009 1.00 94.88 88 GLU A N 1
ATOM 679 C CA . GLU A 1 88 ? -2.507 2.309 -0.422 1.00 94.88 88 GLU A CA 1
ATOM 680 C C . GLU A 1 88 ? -3.498 2.692 -1.522 1.00 94.88 88 GLU A C 1
ATOM 682 O O . GLU A 1 88 ? -3.755 1.910 -2.437 1.00 94.88 88 GLU A O 1
ATOM 687 N N . THR A 1 89 ? -4.068 3.892 -1.443 1.00 94.81 89 THR A N 1
ATOM 688 C CA . THR A 1 89 ? -5.107 4.354 -2.371 1.00 94.81 89 THR A CA 1
ATOM 689 C C . THR A 1 89 ? -4.932 5.822 -2.744 1.00 94.81 89 THR A C 1
ATOM 691 O O . THR A 1 89 ? -4.365 6.608 -1.982 1.00 94.81 89 THR A O 1
ATOM 694 N N . ASP A 1 90 ? -5.439 6.214 -3.911 1.00 93.50 90 ASP A N 1
ATOM 695 C CA . ASP A 1 90 ? -5.608 7.620 -4.286 1.00 93.50 90 ASP A CA 1
ATOM 696 C C . ASP A 1 90 ? -6.972 8.196 -3.853 1.00 93.50 90 ASP A C 1
ATOM 698 O O . ASP A 1 90 ? -7.211 9.393 -4.037 1.00 93.50 90 ASP A O 1
ATOM 702 N N . ALA A 1 91 ? -7.838 7.390 -3.217 1.00 94.06 91 ALA A N 1
ATOM 703 C CA . ALA A 1 91 ? -9.075 7.834 -2.580 1.00 94.06 91 ALA A CA 1
ATOM 704 C C . ALA A 1 91 ? -8.743 8.753 -1.393 1.00 94.06 91 ALA A C 1
ATOM 706 O O . ALA A 1 91 ? -8.683 8.342 -0.231 1.00 94.06 91 ALA A O 1
ATOM 707 N N . ALA A 1 92 ? -8.472 10.017 -1.714 1.00 89.81 92 ALA A N 1
ATOM 708 C CA . ALA A 1 92 ? -7.821 10.947 -0.811 1.00 89.81 92 ALA A CA 1
ATOM 709 C C . ALA A 1 92 ? -8.644 11.192 0.455 1.00 89.81 92 ALA A C 1
ATOM 711 O O . ALA A 1 92 ? -9.870 11.314 0.425 1.00 89.81 92 ALA A O 1
ATOM 712 N N . PHE A 1 93 ? -7.967 11.349 1.588 1.00 88.50 93 PHE A N 1
ATOM 713 C CA . PHE A 1 93 ? -8.606 11.723 2.843 1.00 88.50 93 PHE A CA 1
ATOM 714 C C . PHE A 1 93 ? -7.718 12.647 3.669 1.00 88.50 93 PHE A C 1
ATOM 716 O O . PHE A 1 93 ? -6.490 12.608 3.634 1.00 88.50 93 PHE A O 1
ATOM 723 N N . THR A 1 94 ? -8.358 13.519 4.440 1.00 84.25 94 THR A N 1
ATOM 724 C CA . THR A 1 94 ? -7.658 14.502 5.264 1.00 84.25 94 THR A CA 1
ATOM 725 C C . THR A 1 94 ? -7.497 14.016 6.699 1.00 84.25 94 THR A C 1
ATOM 727 O O . THR A 1 94 ? -8.186 13.106 7.168 1.00 84.25 94 THR A O 1
ATOM 730 N N . SER A 1 95 ? -6.578 14.653 7.428 1.00 82.75 95 SER A N 1
ATOM 731 C CA . SER A 1 95 ? -6.429 14.432 8.865 1.00 82.75 95 SER A CA 1
ATOM 732 C C . SER A 1 95 ? -7.775 14.597 9.574 1.00 82.75 95 SER A C 1
ATOM 734 O O . SER A 1 95 ? -8.462 15.603 9.396 1.00 82.75 95 SER A O 1
ATOM 736 N N . GLY A 1 96 ? -8.138 13.607 10.388 1.00 83.19 96 GLY A N 1
ATOM 737 C CA . GLY A 1 96 ? -9.450 13.526 11.035 1.00 83.19 96 GLY A CA 1
ATOM 738 C C . GLY A 1 96 ? -10.411 12.527 10.388 1.00 83.19 96 GLY A C 1
ATOM 739 O O . GLY A 1 96 ? -11.448 12.257 10.977 1.00 83.19 96 GLY A O 1
ATOM 740 N N . ALA A 1 97 ? -10.069 11.947 9.232 1.00 88.31 97 ALA A N 1
ATOM 741 C CA . ALA A 1 97 ? -10.805 10.818 8.656 1.00 88.31 97 ALA A CA 1
ATOM 742 C C . ALA A 1 97 ? -10.438 9.459 9.288 1.00 88.31 97 ALA A C 1
ATOM 744 O O . ALA A 1 97 ? -11.132 8.477 9.043 1.00 88.31 97 ALA A O 1
ATOM 745 N N . SER A 1 98 ? -9.362 9.400 10.085 1.00 90.38 98 SER A N 1
ATOM 746 C CA . SER A 1 98 ? -8.872 8.182 10.743 1.00 90.38 98 SER A CA 1
ATOM 747 C C . SER A 1 98 ? -9.966 7.484 11.557 1.00 90.38 98 SER A C 1
ATOM 749 O O . SER A 1 98 ? -10.686 8.136 12.315 1.00 90.38 98 SER A O 1
ATOM 751 N N . GLY A 1 99 ? -10.066 6.163 11.417 1.00 91.50 99 GLY A N 1
ATOM 752 C CA . GLY A 1 99 ? -11.161 5.346 11.951 1.00 91.50 99 GLY A CA 1
ATOM 753 C C . GLY A 1 99 ? -12.373 5.240 11.015 1.00 91.50 99 GLY A C 1
ATOM 754 O O . GLY A 1 99 ? -13.308 4.506 11.319 1.00 91.50 99 GLY A O 1
ATOM 755 N N . GLY A 1 100 ? -12.365 5.954 9.884 1.00 93.50 100 GLY A N 1
ATOM 756 C CA . GLY A 1 100 ? -13.307 5.756 8.784 1.00 93.50 100 GLY A CA 1
ATOM 757 C C . GLY A 1 100 ? -13.086 4.434 8.042 1.00 93.50 100 GLY A C 1
ATOM 758 O O . GLY A 1 100 ? -12.110 3.724 8.282 1.00 93.50 100 GLY A O 1
ATOM 759 N N . GLY A 1 101 ? -13.985 4.109 7.117 1.00 96.12 101 GLY A N 1
ATOM 760 C CA . GLY A 1 101 ? -13.920 2.880 6.325 1.00 96.12 101 GLY A CA 1
ATOM 761 C C . GLY A 1 101 ? -13.502 3.134 4.879 1.00 96.12 101 GLY A C 1
ATOM 762 O O . GLY A 1 101 ? -13.820 4.174 4.304 1.00 96.12 101 GLY A O 1
ATOM 763 N N . LEU A 1 102 ? -12.809 2.167 4.290 1.00 97.69 102 LEU A N 1
ATOM 764 C CA . LEU A 1 102 ? -12.585 2.044 2.854 1.00 97.69 102 LEU A CA 1
ATOM 765 C C . LEU A 1 102 ? -13.522 0.955 2.325 1.00 97.69 102 LEU A C 1
ATOM 767 O O . LEU A 1 102 ? -13.505 -0.158 2.851 1.00 97.69 102 LEU A O 1
ATOM 771 N N . PHE A 1 103 ? -14.324 1.264 1.311 1.00 97.62 103 PHE A N 1
ATOM 772 C CA . PHE A 1 103 ? -15.396 0.396 0.818 1.00 97.62 103 PHE A CA 1
ATOM 773 C C . PHE A 1 103 ? -15.209 0.035 -0.652 1.00 97.62 103 PHE A C 1
ATOM 775 O O . PHE A 1 103 ? -14.685 0.838 -1.419 1.00 97.62 103 PHE A O 1
ATOM 782 N N . ASP A 1 104 ? -15.663 -1.149 -1.052 1.00 97.12 104 ASP A N 1
ATOM 783 C CA . ASP A 1 104 ? -15.796 -1.507 -2.464 1.00 97.12 104 ASP A CA 1
ATOM 784 C C . ASP A 1 104 ? -17.111 -0.955 -3.064 1.00 97.12 104 ASP A C 1
ATOM 786 O O . ASP A 1 104 ? -17.943 -0.410 -2.329 1.00 97.12 104 ASP A O 1
ATOM 790 N N . PRO A 1 105 ? -17.329 -1.056 -4.392 1.00 96.69 105 PRO A N 1
ATOM 791 C CA . PRO A 1 105 ? -18.552 -0.558 -5.029 1.00 96.69 105 PRO A CA 1
ATOM 792 C C . PRO A 1 105 ? -19.847 -1.231 -4.560 1.00 96.69 105 PRO A C 1
ATOM 794 O O . PRO A 1 105 ? -20.916 -0.648 -4.724 1.00 96.69 105 PRO A O 1
ATOM 797 N N . ASP A 1 106 ? -19.759 -2.416 -3.950 1.00 96.12 106 ASP A N 1
ATOM 798 C CA . ASP A 1 106 ? -20.903 -3.117 -3.361 1.00 96.12 106 ASP A CA 1
ATOM 799 C C . ASP A 1 106 ? -21.199 -2.639 -1.923 1.00 96.12 106 ASP A C 1
ATOM 801 O O . ASP A 1 106 ? -22.102 -3.156 -1.263 1.00 96.12 106 ASP A O 1
ATOM 805 N N . GLY A 1 107 ? -20.440 -1.663 -1.409 1.00 95.75 107 GLY A N 1
ATOM 806 C CA . GLY A 1 107 ? -20.579 -1.136 -0.052 1.00 95.75 107 GLY A CA 1
ATOM 807 C C . GLY A 1 107 ? -19.998 -2.048 1.031 1.00 95.75 107 GLY A C 1
ATOM 808 O O . GLY A 1 107 ? -20.306 -1.860 2.210 1.00 95.75 107 GLY A O 1
ATOM 809 N N . ARG A 1 108 ? -19.165 -3.033 0.667 1.00 97.44 108 ARG A N 1
ATOM 810 C CA . ARG A 1 108 ? -18.486 -3.906 1.632 1.00 97.44 108 ARG A CA 1
ATOM 811 C C . ARG A 1 108 ? -17.198 -3.257 2.123 1.00 97.44 108 ARG A C 1
ATOM 813 O O . ARG A 1 108 ? -16.469 -2.641 1.348 1.00 97.44 108 ARG A O 1
ATOM 820 N N . LEU A 1 109 ? -16.892 -3.417 3.407 1.00 97.75 109 LEU A N 1
ATOM 821 C CA . LEU A 1 109 ? -15.669 -2.901 4.016 1.00 97.75 109 LEU A CA 1
ATOM 822 C C . LEU A 1 109 ? -14.446 -3.663 3.490 1.00 97.75 109 LEU A C 1
ATOM 824 O O . LEU A 1 109 ? -14.408 -4.891 3.542 1.00 97.75 109 LEU A O 1
ATOM 828 N N . VAL A 1 110 ? -13.443 -2.919 3.031 1.00 97.19 110 VAL A N 1
ATOM 829 C CA . VAL A 1 110 ? -12.157 -3.409 2.503 1.00 97.19 110 VAL A CA 1
ATOM 830 C C . VAL A 1 110 ? -11.001 -3.040 3.433 1.00 97.19 110 VAL A C 1
ATOM 832 O O . VAL A 1 110 ? -10.050 -3.806 3.582 1.00 97.19 110 VAL A O 1
ATOM 835 N N . GLY A 1 111 ? -11.091 -1.896 4.116 1.00 96.88 111 GLY A N 1
ATOM 836 C CA . GLY A 1 111 ? -10.083 -1.483 5.088 1.00 96.88 111 GLY A CA 1
ATOM 837 C C . GLY A 1 111 ? -10.533 -0.360 6.014 1.00 96.88 111 GLY A C 1
ATOM 838 O O . GLY A 1 111 ? -11.625 0.185 5.868 1.00 96.88 111 GLY A O 1
ATOM 839 N N . ILE A 1 112 ? -9.673 -0.002 6.966 1.00 96.88 112 ILE A N 1
ATOM 840 C CA . ILE A 1 112 ? -9.868 1.119 7.892 1.00 96.88 112 ILE A CA 1
ATOM 841 C C . ILE A 1 112 ? -8.923 2.252 7.511 1.00 96.88 112 ILE A C 1
ATOM 843 O O . ILE A 1 112 ? -7.710 2.069 7.454 1.00 96.88 112 ILE A O 1
ATOM 847 N N . VAL A 1 113 ? -9.470 3.440 7.276 1.00 95.19 113 VAL A N 1
ATOM 848 C CA . VAL A 1 113 ? -8.705 4.664 7.021 1.00 95.19 113 VAL A CA 1
ATOM 849 C C . VAL A 1 113 ? -7.866 4.993 8.255 1.00 95.19 113 VAL A C 1
ATOM 851 O O . VAL A 1 113 ? -8.418 5.180 9.339 1.00 95.19 113 VAL A O 1
ATOM 854 N N . THR A 1 114 ? -6.542 5.089 8.108 1.00 90.69 114 THR A N 1
ATOM 855 C CA . THR A 1 114 ? -5.636 5.335 9.245 1.00 90.69 114 THR A CA 1
ATOM 856 C C . THR A 1 114 ? -4.807 6.603 9.063 1.00 90.69 114 THR A C 1
ATOM 858 O O . THR A 1 114 ? -5.108 7.627 9.686 1.00 90.69 114 THR A O 1
ATOM 861 N N . PHE A 1 115 ? -3.798 6.581 8.194 1.00 83.00 115 PHE A N 1
ATOM 862 C CA . PHE A 1 115 ? -2.756 7.595 8.128 1.00 83.00 115 PHE A CA 1
ATOM 863 C C . PHE A 1 115 ? -2.429 7.971 6.684 1.00 83.00 115 PHE A C 1
ATOM 865 O O . PHE A 1 115 ? -2.812 7.299 5.728 1.00 83.00 115 PHE A O 1
ATOM 872 N N . ARG A 1 116 ? -1.715 9.087 6.540 1.00 80.38 116 ARG A N 1
ATOM 873 C CA . ARG A 1 116 ? -1.208 9.579 5.260 1.00 80.38 116 ARG A CA 1
ATOM 874 C C . ARG A 1 116 ? 0.262 9.956 5.386 1.00 80.38 116 ARG A C 1
ATOM 876 O O . ARG A 1 116 ? 0.675 10.404 6.462 1.00 80.38 116 ARG A O 1
ATOM 883 N N . SER A 1 117 ? 1.035 9.826 4.312 1.00 70.56 117 SER A N 1
ATOM 884 C CA . SER A 1 117 ? 2.403 10.352 4.284 1.00 70.56 117 SER A CA 1
ATOM 885 C C . SER A 1 117 ? 2.401 11.889 4.360 1.00 70.56 117 SER A C 1
ATOM 887 O O . SER A 1 117 ? 1.415 12.567 4.044 1.00 70.56 117 SER A O 1
ATOM 889 N N . ARG A 1 118 ? 3.505 12.469 4.846 1.00 63.28 118 ARG A N 1
ATOM 890 C CA . ARG A 1 118 ? 3.712 13.925 4.859 1.00 63.28 118 ARG A CA 1
ATOM 891 C C . ARG A 1 118 ? 4.323 14.344 3.519 1.00 63.28 118 ARG A C 1
ATOM 893 O O . ARG A 1 118 ? 5.333 13.779 3.132 1.00 63.28 118 ARG A O 1
ATOM 900 N N . GLY A 1 119 ? 3.747 15.340 2.844 1.00 54.75 119 GLY A N 1
ATOM 901 C CA . GLY A 1 119 ? 4.238 15.819 1.545 1.00 54.75 119 GLY A CA 1
ATOM 902 C C . GLY A 1 119 ? 3.120 16.335 0.637 1.00 54.75 119 GLY A C 1
ATOM 903 O O . GLY A 1 119 ? 1.954 16.343 1.042 1.00 54.75 119 GLY A O 1
ATOM 904 N N . GLY A 1 120 ? 3.498 16.801 -0.560 1.00 49.31 120 GLY A N 1
ATOM 905 C CA . GLY A 1 120 ? 2.569 17.265 -1.600 1.00 49.31 120 GLY A CA 1
ATOM 906 C C . GLY A 1 120 ? 1.811 16.116 -2.273 1.00 49.31 120 GLY A C 1
ATOM 907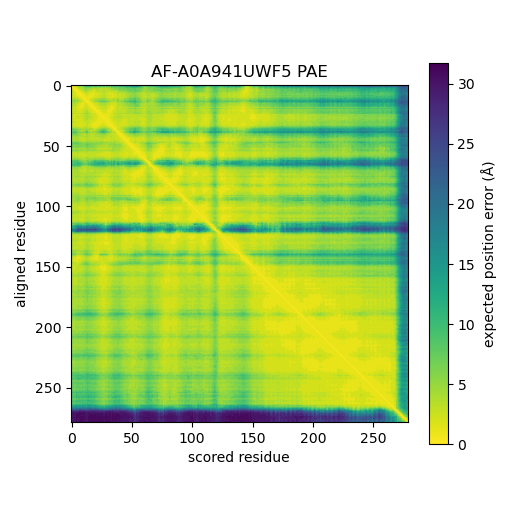 O O . GLY A 1 120 ? 0.588 16.175 -2.355 1.00 49.31 120 GLY A O 1
ATOM 908 N N . ASP A 1 121 ? 2.524 15.049 -2.643 1.00 60.28 121 ASP A N 1
ATOM 909 C CA . ASP A 1 121 ? 1.955 13.797 -3.155 1.00 60.28 121 ASP A CA 1
ATOM 910 C C . ASP A 1 121 ? 1.708 12.855 -1.965 1.00 60.28 121 ASP A C 1
ATOM 912 O O . ASP A 1 121 ? 2.554 12.050 -1.578 1.00 60.28 121 ASP A O 1
ATOM 916 N N . ALA A 1 122 ? 0.589 13.055 -1.266 1.00 68.31 122 ALA A N 1
ATOM 917 C CA . ALA A 1 122 ? 0.294 12.303 -0.052 1.00 68.31 122 ALA A CA 1
ATOM 918 C C . ALA A 1 122 ? -0.225 10.897 -0.380 1.00 68.31 122 ALA A C 1
ATOM 920 O O . ALA A 1 122 ? -1.309 10.745 -0.940 1.00 68.31 122 ALA A O 1
ATOM 921 N N . HIS A 1 123 ? 0.522 9.883 0.046 1.00 83.56 123 HIS A N 1
ATOM 922 C CA . HIS A 1 123 ? 0.106 8.486 0.016 1.00 83.56 123 HIS A CA 1
ATOM 923 C C . HIS A 1 123 ? -0.907 8.251 1.141 1.00 83.56 123 HIS A C 1
ATOM 925 O O . HIS A 1 123 ? -0.681 8.688 2.277 1.00 83.56 123 HIS A O 1
ATOM 931 N N . HIS A 1 124 ? -2.017 7.581 0.842 1.00 92.00 124 HIS A N 1
ATOM 932 C CA . HIS A 1 124 ? -3.099 7.330 1.792 1.00 92.00 124 HIS A CA 1
ATOM 933 C C . HIS A 1 124 ? -3.159 5.847 2.130 1.00 92.00 124 HIS A C 1
ATOM 935 O O . HIS A 1 124 ? -3.362 5.026 1.241 1.00 92.00 124 HIS A O 1
ATO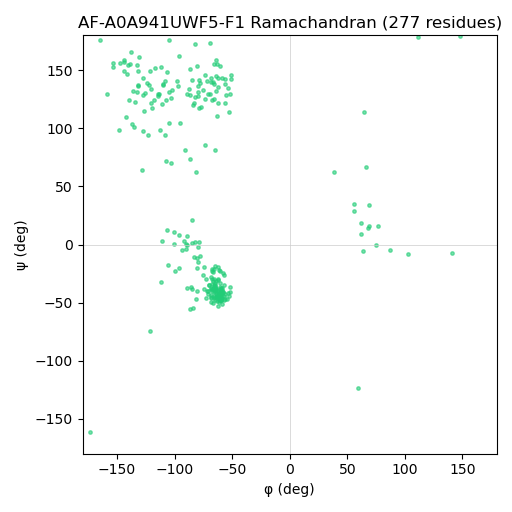M 941 N N . PHE A 1 125 ? -3.005 5.514 3.413 1.00 94.69 125 PHE A N 1
ATOM 942 C CA . PHE A 1 125 ? -2.919 4.132 3.866 1.00 94.69 125 PHE A CA 1
ATOM 943 C C . PHE A 1 125 ? -4.157 3.702 4.648 1.00 94.69 125 PHE A C 1
ATOM 945 O O . PHE A 1 125 ? -4.673 4.426 5.512 1.00 94.69 125 PHE A O 1
ATOM 952 N N . CYS A 1 126 ? -4.596 2.480 4.369 1.00 96.50 126 CYS A N 1
ATOM 953 C CA . CYS A 1 126 ? -5.701 1.815 5.032 1.00 96.50 126 CYS A CA 1
ATOM 954 C C . CYS A 1 126 ? -5.251 0.466 5.607 1.00 96.50 126 CYS A C 1
ATOM 956 O O . CYS A 1 126 ? -4.509 -0.290 4.979 1.00 96.50 126 CYS A O 1
ATOM 958 N N . LEU A 1 127 ? -5.726 0.162 6.812 1.00 96.69 127 LEU A N 1
ATOM 959 C CA . LEU A 1 127 ? -5.487 -1.108 7.494 1.00 96.69 127 LEU A CA 1
ATOM 960 C C . LEU A 1 127 ? -6.414 -2.185 6.910 1.00 96.69 127 LEU A C 1
ATOM 962 O O . LEU A 1 127 ? -7.578 -1.879 6.642 1.00 96.69 127 LEU A O 1
ATOM 966 N N . PRO A 1 128 ? -5.958 -3.433 6.733 1.00 96.00 128 PRO A N 1
ATOM 967 C CA . PRO A 1 128 ? -6.770 -4.499 6.155 1.00 96.00 128 PRO A CA 1
ATOM 968 C C . PRO A 1 128 ? -7.917 -4.919 7.077 1.00 96.00 128 PRO A C 1
ATOM 970 O O . PRO A 1 128 ? -7.741 -5.073 8.286 1.00 96.00 128 PRO A O 1
ATOM 973 N N . VAL A 1 129 ? -9.075 -5.242 6.492 1.00 95.88 129 VAL A N 1
ATOM 974 C CA . VAL A 1 129 ? -10.197 -5.843 7.242 1.00 95.88 129 VAL A CA 1
ATOM 975 C C . VAL A 1 129 ? -9.867 -7.183 7.882 1.00 95.88 129 VAL A C 1
ATOM 977 O O . VAL A 1 129 ? -10.497 -7.538 8.872 1.00 95.88 129 VAL A O 1
ATOM 980 N N . ARG A 1 130 ? -8.856 -7.902 7.382 1.00 94.94 130 ARG A N 1
ATOM 981 C CA . ARG A 1 130 ? -8.377 -9.142 8.002 1.00 94.94 130 ARG A CA 1
ATOM 982 C C . ARG A 1 130 ? -8.019 -8.942 9.478 1.00 94.94 130 ARG A C 1
ATOM 984 O O . ARG A 1 130 ? -8.461 -9.722 10.319 1.00 94.94 130 ARG A O 1
ATOM 991 N N . TRP A 1 131 ? -7.280 -7.882 9.797 1.00 95.38 131 TRP A N 1
ATOM 992 C CA . TRP A 1 131 ? -6.928 -7.568 11.182 1.00 95.38 131 TRP A CA 1
ATOM 993 C C . TRP A 1 131 ? -8.164 -7.214 12.008 1.00 95.38 131 TRP A C 1
ATOM 995 O O . TRP A 1 131 ? -8.297 -7.657 13.143 1.00 95.38 131 TRP A O 1
ATOM 1005 N N . VAL A 1 132 ? -9.129 -6.502 11.417 1.00 94.50 132 VAL A N 1
ATOM 1006 C CA . VAL A 1 132 ? -10.412 -6.211 12.075 1.00 94.50 132 VAL A CA 1
ATOM 1007 C C . VAL A 1 132 ? -11.152 -7.504 12.424 1.00 94.50 132 VAL A C 1
ATOM 1009 O O . VAL A 1 132 ? -11.604 -7.656 13.555 1.00 94.50 132 VAL A O 1
ATOM 1012 N N . THR A 1 133 ? -11.252 -8.456 11.491 1.00 93.94 133 THR A N 1
ATOM 1013 C CA . THR A 1 133 ? -11.929 -9.739 11.737 1.00 93.94 133 THR A CA 1
ATOM 1014 C C . THR A 1 133 ? -11.230 -10.576 12.806 1.00 93.94 133 THR A C 1
ATOM 1016 O O . THR A 1 133 ? -11.903 -11.120 13.674 1.00 93.94 133 THR A O 1
ATOM 1019 N N . GLN A 1 134 ? -9.895 -10.613 12.813 1.00 93.38 134 GLN A N 1
ATOM 1020 C CA . GLN A 1 134 ? -9.127 -11.338 13.832 1.00 93.38 134 GLN A CA 1
ATOM 1021 C C . GLN A 1 134 ? -9.310 -10.746 15.233 1.00 93.38 134 GLN A C 1
ATOM 1023 O O . GLN A 1 134 ? -9.429 -11.484 16.211 1.00 93.38 134 GLN A O 1
ATOM 1028 N N . GLU A 1 135 ? -9.344 -9.417 15.343 1.00 93.44 135 GLU A N 1
ATOM 1029 C CA . GLU A 1 135 ? -9.602 -8.741 16.615 1.00 93.44 135 GLU A CA 1
ATOM 1030 C C . GLU A 1 135 ? -11.048 -8.946 17.087 1.00 93.44 135 GLU A C 1
ATOM 1032 O O . GLU A 1 135 ? -11.275 -9.138 18.280 1.00 93.44 135 GLU A O 1
ATOM 1037 N N . LEU A 1 136 ? -12.022 -8.964 16.166 1.00 92.62 136 LEU A N 1
ATOM 1038 C CA . LEU A 1 136 ? -13.425 -9.256 16.481 1.00 92.62 136 LEU A CA 1
ATOM 1039 C C . LEU A 1 136 ? -13.603 -10.678 17.029 1.00 92.62 136 LEU A C 1
ATOM 1041 O O . LEU A 1 136 ? -14.308 -10.864 18.017 1.00 92.62 136 LEU A O 1
ATOM 1045 N N . GLU A 1 137 ? -12.944 -11.675 16.433 1.00 93.62 137 GLU A N 1
ATOM 1046 C CA . GLU A 1 137 ? -12.986 -13.072 16.896 1.00 93.62 137 GLU A CA 1
ATOM 1047 C C . GLU A 1 137 ? -12.417 -13.251 18.308 1.00 93.62 137 GLU A C 1
ATOM 1049 O O . GLU A 1 137 ? -12.841 -14.136 19.051 1.00 93.62 137 GLU A O 1
ATOM 1054 N N . ARG A 1 138 ? -11.448 -12.413 18.682 1.00 92.44 138 ARG A N 1
ATOM 1055 C CA . ARG A 1 138 ? -10.752 -12.462 19.973 1.00 92.44 138 ARG A CA 1
ATOM 1056 C C . ARG A 1 138 ? -11.277 -11.430 20.966 1.00 92.44 138 ARG A C 1
ATOM 1058 O O . ARG A 1 138 ? -10.621 -11.207 21.980 1.00 92.44 138 ARG A O 1
ATOM 1065 N N . PHE A 1 139 ? -12.398 -10.774 20.665 1.00 92.00 139 PHE A N 1
ATOM 1066 C CA . PHE A 1 139 ? -12.878 -9.651 21.457 1.00 92.00 139 PHE A CA 1
ATOM 1067 C C . PHE A 1 139 ? -13.233 -10.087 22.888 1.00 92.00 139 PHE A C 1
ATOM 1069 O O . PHE A 1 139 ? -14.215 -10.798 23.100 1.00 92.00 139 PHE A O 1
ATOM 1076 N N . ASP A 1 140 ? -12.438 -9.646 23.869 1.00 91.75 140 ASP A N 1
ATOM 1077 C CA . ASP A 1 140 ? -12.647 -9.909 25.301 1.00 91.75 140 ASP A CA 1
ATOM 1078 C C . ASP A 1 140 ? -13.311 -8.731 26.030 1.00 91.75 140 ASP A C 1
ATOM 1080 O O . ASP A 1 140 ? -13.984 -8.935 27.039 1.00 91.75 140 ASP A O 1
ATOM 1084 N N . GLY A 1 141 ? -13.183 -7.519 25.476 1.00 88.06 141 GLY A N 1
ATOM 1085 C CA . GLY A 1 141 ? -13.771 -6.284 25.982 1.00 88.06 141 GLY A CA 1
ATOM 1086 C C . GLY A 1 141 ? -13.222 -5.865 27.350 1.00 88.06 141 GLY A C 1
ATOM 1087 O O . GLY A 1 141 ? -13.510 -6.465 28.382 1.00 88.06 141 GLY A O 1
ATOM 1088 N N . ARG A 1 142 ? -12.503 -4.741 27.406 1.00 92.38 142 ARG A N 1
ATOM 1089 C CA . ARG A 1 142 ? -11.990 -4.162 28.662 1.00 92.38 142 ARG A CA 1
ATOM 1090 C C . ARG A 1 142 ? -12.596 -2.790 28.915 1.00 92.38 142 ARG A C 1
ATOM 1092 O O . ARG A 1 142 ? -12.924 -2.108 27.947 1.00 92.38 142 ARG A O 1
ATOM 1099 N N . PRO A 1 143 ? -12.731 -2.335 30.172 1.00 94.62 143 PRO A N 1
ATOM 1100 C CA . PRO A 1 143 ? -13.165 -0.969 30.439 1.00 94.62 143 PRO A CA 1
ATOM 1101 C C . PRO A 1 143 ? -12.328 0.048 29.658 1.00 94.62 143 PRO A C 1
ATOM 1103 O O . PRO A 1 143 ? -11.116 -0.125 29.498 1.00 94.62 143 PRO A O 1
ATOM 1106 N N . VAL A 1 144 ? -12.977 1.110 29.180 1.00 95.19 144 VAL A N 1
ATOM 1107 C CA . VAL A 1 144 ? -12.306 2.190 28.449 1.00 95.19 144 VAL A CA 1
ATOM 1108 C C . VAL A 1 144 ? -11.182 2.773 29.306 1.00 95.19 144 VAL A C 1
ATOM 1110 O O . VAL A 1 144 ? -11.406 3.252 30.419 1.00 95.19 144 VAL A O 1
ATOM 1113 N N . ALA A 1 145 ? -9.962 2.734 28.779 1.00 93.62 145 ALA A N 1
ATOM 1114 C CA . ALA A 1 145 ? -8.772 3.203 29.472 1.00 93.62 145 ALA A CA 1
ATOM 1115 C C . ALA A 1 145 ? -7.748 3.791 28.489 1.00 93.62 145 ALA A C 1
ATOM 1117 O O . ALA A 1 145 ? -7.731 3.413 27.312 1.00 93.62 145 ALA A O 1
ATOM 1118 N N . PRO A 1 146 ? -6.851 4.678 28.959 1.00 94.00 146 PRO A N 1
ATOM 1119 C CA . PRO A 1 146 ? -5.753 5.171 28.141 1.00 94.00 146 PRO A CA 1
ATOM 1120 C C . PRO A 1 146 ? -4.881 4.031 27.601 1.00 94.00 146 PRO A C 1
ATOM 1122 O O . PRO A 1 146 ? -4.536 3.098 28.325 1.00 94.00 146 PR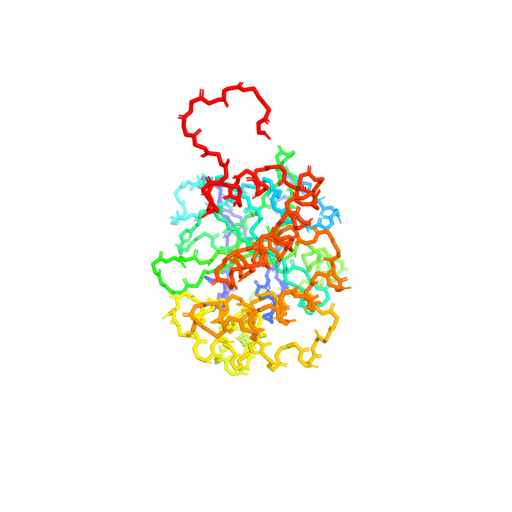O A O 1
ATOM 1125 N N . MET A 1 147 ? -4.493 4.141 26.335 1.00 91.25 147 MET A N 1
ATOM 1126 C CA . MET A 1 147 ? -3.655 3.176 25.627 1.00 91.25 147 MET A CA 1
ATOM 1127 C C . MET A 1 147 ? -2.193 3.627 25.623 1.00 91.25 147 MET A C 1
ATOM 1129 O O . MET A 1 147 ? -1.897 4.808 25.415 1.00 91.25 147 MET A O 1
ATOM 1133 N N . THR A 1 148 ? -1.272 2.680 25.792 1.00 90.38 148 THR A N 1
ATOM 1134 C CA . THR A 1 148 ? 0.178 2.897 25.695 1.00 90.38 148 THR A CA 1
ATOM 1135 C C . THR A 1 148 ? 0.753 2.181 24.476 1.00 90.38 148 THR A C 1
ATOM 1137 O O . THR A 1 148 ? 0.208 1.184 24.013 1.00 90.38 148 THR A O 1
ATOM 1140 N N . GLY A 1 149 ? 1.862 2.698 23.947 1.00 91.00 149 GLY A N 1
ATOM 1141 C CA . GLY A 1 149 ? 2.522 2.159 22.759 1.00 91.00 149 GLY A CA 1
ATOM 1142 C C . GLY A 1 149 ? 2.427 3.080 21.545 1.00 91.00 149 GLY A C 1
ATOM 1143 O O . GLY A 1 149 ? 1.833 4.163 21.589 1.00 91.00 149 GLY A O 1
ATOM 1144 N N . THR A 1 150 ? 3.052 2.631 20.462 1.00 92.44 150 THR A N 1
ATOM 1145 C CA . THR A 1 150 ? 3.208 3.387 19.220 1.00 92.44 150 THR A CA 1
ATOM 1146 C C . THR A 1 150 ? 2.881 2.460 18.055 1.00 92.44 150 THR A C 1
ATOM 1148 O O . THR A 1 150 ? 3.553 1.434 17.944 1.00 92.44 150 THR A O 1
ATOM 1151 N N . PRO A 1 151 ? 1.902 2.798 17.196 1.00 93.88 151 PRO A N 1
ATOM 1152 C CA . PRO A 1 151 ? 1.597 1.987 16.026 1.00 93.88 151 PRO A CA 1
ATOM 1153 C C . PRO A 1 151 ? 2.779 1.959 15.071 1.00 93.88 151 PRO A C 1
ATOM 1155 O O . PRO A 1 151 ? 3.581 2.903 15.042 1.00 93.88 151 PRO A O 1
ATOM 1158 N N . PHE A 1 152 ? 2.861 0.906 14.258 1.00 94.25 152 PHE A N 1
ATOM 1159 C CA . PHE A 1 152 ? 4.012 0.660 13.390 1.00 94.25 152 PHE A CA 1
ATOM 1160 C C . PHE A 1 152 ? 4.383 1.878 12.526 1.00 94.25 152 PHE A C 1
ATOM 1162 O O . PHE A 1 152 ? 5.561 2.181 12.349 1.00 94.25 152 PHE A O 1
ATOM 1169 N N . TRP A 1 153 ? 3.382 2.629 12.054 1.00 92.19 153 TRP A N 1
ATOM 1170 C CA . TRP A 1 153 ? 3.556 3.779 11.167 1.00 92.19 153 TRP A CA 1
ATOM 1171 C C . TRP A 1 153 ? 3.986 5.076 11.872 1.00 92.19 153 TRP A C 1
ATOM 1173 O O . TRP A 1 153 ? 4.434 6.014 11.216 1.00 92.19 153 TRP A O 1
ATOM 1183 N N . GLN A 1 154 ? 3.880 5.156 13.204 1.00 91.75 154 GLN A N 1
ATOM 1184 C CA . GLN A 1 154 ? 4.367 6.299 13.999 1.00 91.75 154 GLN A CA 1
ATOM 1185 C C . GLN A 1 154 ? 5.792 6.103 14.528 1.00 91.75 154 GLN A C 1
ATOM 1187 O O . GLN A 1 154 ? 6.340 7.009 15.160 1.00 91.75 154 GLN A O 1
ATOM 1192 N N . ARG A 1 155 ? 6.392 4.928 14.317 1.00 92.81 155 ARG A N 1
ATOM 1193 C CA . ARG A 1 155 ? 7.759 4.634 14.760 1.00 92.81 155 ARG A CA 1
ATOM 1194 C C . ARG A 1 155 ? 8.786 5.525 14.047 1.00 92.81 155 ARG A C 1
ATOM 1196 O O . ARG A 1 155 ? 8.489 6.031 12.962 1.00 92.81 155 ARG A O 1
ATOM 1203 N N . PRO A 1 156 ? 9.998 5.699 14.612 1.00 92.44 156 PRO A N 1
ATOM 1204 C CA . PRO A 1 156 ? 11.135 6.236 13.864 1.00 92.44 156 PRO A CA 1
ATOM 1205 C C . PRO A 1 156 ? 11.323 5.480 12.545 1.00 92.44 156 PRO A C 1
ATOM 1207 O O . PRO A 1 156 ? 11.060 4.277 12.493 1.00 92.44 156 PRO A O 1
ATOM 1210 N N . ARG A 1 157 ? 11.771 6.174 11.492 1.00 89.38 157 ARG A N 1
ATOM 1211 C CA . ARG A 1 157 ? 11.844 5.642 10.118 1.00 89.38 157 ARG A CA 1
ATOM 1212 C C . ARG A 1 157 ? 12.578 4.304 10.060 1.00 89.38 157 ARG A C 1
ATOM 1214 O O . ARG A 1 157 ? 12.141 3.393 9.376 1.00 89.38 157 ARG A O 1
ATOM 1221 N N . GLU A 1 158 ? 13.659 4.155 10.808 1.00 91.31 158 GLU A N 1
ATOM 1222 C CA . GLU A 1 158 ? 14.514 2.965 10.813 1.00 91.31 158 GLU A CA 1
ATOM 1223 C C . GLU A 1 158 ? 13.797 1.727 11.376 1.00 91.31 158 GLU A C 1
ATOM 1225 O O . GLU A 1 158 ? 14.162 0.604 11.042 1.00 91.31 158 GLU A O 1
ATOM 1230 N N . ALA A 1 159 ? 12.767 1.936 12.201 1.00 93.69 159 ALA A N 1
ATOM 1231 C CA . ALA A 1 159 ? 11.941 0.896 12.811 1.00 93.69 159 ALA A CA 1
ATOM 1232 C C . ALA A 1 159 ? 10.590 0.690 12.094 1.00 93.69 159 ALA A C 1
ATOM 1234 O O . ALA A 1 159 ? 9.776 -0.124 12.535 1.00 93.69 159 ALA A O 1
ATOM 1235 N N . GLN A 1 160 ? 10.323 1.440 11.021 1.00 94.56 160 GLN A N 1
ATOM 1236 C CA . GLN A 1 160 ? 9.152 1.241 10.169 1.00 94.56 160 GLN A CA 1
ATOM 1237 C C . GLN A 1 160 ? 9.392 0.096 9.170 1.00 94.56 160 GLN A C 1
ATOM 1239 O O . GLN A 1 160 ? 10.541 -0.159 8.792 1.00 94.56 160 GLN A O 1
ATOM 1244 N N . PRO A 1 161 ? 8.329 -0.579 8.695 1.00 94.94 161 PRO A N 1
ATOM 1245 C CA . PRO A 1 161 ? 8.456 -1.567 7.628 1.00 94.94 161 PRO A CA 1
ATOM 1246 C C . PRO A 1 161 ? 9.008 -0.936 6.343 1.00 94.94 161 PRO A C 1
ATOM 1248 O O . PRO A 1 161 ? 8.835 0.262 6.090 1.00 94.94 161 PRO A O 1
ATOM 1251 N N . TYR A 1 162 ? 9.668 -1.751 5.517 1.00 95.69 162 TYR A N 1
ATOM 1252 C CA . TYR A 1 162 ? 10.357 -1.279 4.315 1.00 95.69 162 TYR A CA 1
ATOM 1253 C C . TYR A 1 162 ? 9.448 -0.506 3.361 1.00 95.69 162 TYR A C 1
ATOM 1255 O O . TYR A 1 162 ? 9.853 0.560 2.901 1.00 95.69 162 TYR A O 1
ATOM 1263 N N . PHE A 1 163 ? 8.218 -0.976 3.128 1.00 93.50 163 PHE A N 1
ATOM 1264 C CA . PHE A 1 163 ? 7.280 -0.292 2.235 1.00 93.50 163 PHE A CA 1
ATOM 1265 C C . PHE A 1 163 ? 6.988 1.147 2.680 1.00 93.50 163 PHE A C 1
ATOM 1267 O O . PHE A 1 163 ? 6.936 2.056 1.859 1.00 93.50 163 PHE A O 1
ATOM 1274 N N . LEU A 1 164 ? 6.863 1.386 3.990 1.00 92.81 164 LEU A N 1
ATOM 1275 C CA . LEU A 1 164 ? 6.553 2.712 4.517 1.00 92.81 164 LEU A CA 1
ATOM 1276 C C . LEU A 1 164 ? 7.766 3.644 4.445 1.00 92.81 164 LEU A C 1
ATOM 1278 O O . LEU A 1 164 ? 7.635 4.827 4.116 1.00 92.81 164 LEU A O 1
ATOM 1282 N N . ARG A 1 165 ? 8.961 3.099 4.707 1.00 94.19 165 ARG A N 1
ATOM 1283 C CA . ARG A 1 165 ? 10.231 3.808 4.502 1.00 94.19 165 ARG A CA 1
ATOM 1284 C C . ARG A 1 165 ? 10.381 4.211 3.036 1.00 94.19 165 ARG A C 1
ATOM 1286 O O . ARG A 1 165 ? 10.708 5.361 2.762 1.00 94.19 165 ARG A O 1
ATOM 1293 N N . ALA A 1 166 ? 10.100 3.283 2.122 1.00 93.31 166 ALA A N 1
ATOM 1294 C CA . ALA A 1 166 ? 10.158 3.499 0.685 1.00 93.31 166 ALA A CA 1
ATOM 1295 C C . ALA A 1 166 ? 9.161 4.568 0.216 1.00 93.31 166 ALA A C 1
ATOM 1297 O O . ALA A 1 166 ? 9.585 5.555 -0.377 1.00 93.31 166 ALA A O 1
ATOM 1298 N N . ALA A 1 167 ? 7.877 4.447 0.563 1.00 89.50 167 ALA A N 1
ATOM 1299 C CA . ALA A 1 167 ? 6.854 5.430 0.197 1.00 89.50 167 ALA A CA 1
ATOM 1300 C C . ALA A 1 167 ? 7.177 6.838 0.735 1.00 89.50 167 ALA A C 1
ATOM 1302 O O . ALA A 1 167 ? 6.981 7.846 0.061 1.00 89.50 167 ALA A O 1
ATOM 1303 N N . THR A 1 168 ? 7.736 6.927 1.947 1.00 88.50 168 THR A N 1
ATOM 1304 C CA . THR A 1 168 ? 8.177 8.213 2.512 1.00 88.50 168 THR A CA 1
ATOM 1305 C C . THR A 1 168 ? 9.336 8.814 1.713 1.00 88.50 168 THR A C 1
ATOM 1307 O O . THR A 1 168 ? 9.307 9.997 1.385 1.00 88.50 168 THR A O 1
ATOM 1310 N N . LEU A 1 169 ? 10.344 8.006 1.377 1.00 92.00 169 LEU A N 1
ATOM 1311 C CA . LEU A 1 169 ? 11.506 8.438 0.595 1.00 92.00 169 LEU A CA 1
ATOM 1312 C C . LEU A 1 169 ? 11.136 8.830 -0.842 1.00 92.00 169 LEU A C 1
ATOM 1314 O O . LEU A 1 169 ? 11.708 9.775 -1.386 1.00 92.00 169 LEU A O 1
ATOM 1318 N N . GLU A 1 170 ? 10.164 8.142 -1.438 1.00 89.81 170 GLU A N 1
ATOM 1319 C CA . GLU A 1 170 ? 9.598 8.485 -2.742 1.00 89.81 170 GLU A CA 1
ATOM 1320 C C . GLU A 1 170 ? 8.875 9.838 -2.705 1.00 89.81 170 GLU A C 1
ATOM 1322 O O . GLU A 1 170 ? 9.173 10.708 -3.529 1.00 89.81 170 GLU A O 1
ATOM 1327 N N . ALA A 1 171 ? 8.018 10.074 -1.705 1.00 85.94 171 ALA A N 1
ATOM 1328 C CA . ALA A 1 171 ? 7.351 11.364 -1.506 1.00 85.94 171 ALA A CA 1
ATOM 1329 C C . ALA A 1 171 ? 8.348 12.519 -1.271 1.00 85.94 171 ALA A C 1
ATOM 1331 O O . ALA A 1 171 ? 8.119 13.655 -1.693 1.00 85.94 171 ALA A O 1
ATOM 1332 N N . GLU A 1 172 ? 9.482 12.228 -0.628 1.00 90.06 172 GLU A N 1
ATOM 1333 C CA . GLU A 1 172 ? 10.604 13.157 -0.431 1.00 90.06 172 GLU A CA 1
ATOM 1334 C C . GLU A 1 172 ? 11.487 13.320 -1.678 1.00 90.06 172 GLU A C 1
ATOM 1336 O O . GLU A 1 172 ? 12.346 14.204 -1.710 1.00 90.06 172 GLU A O 1
ATOM 1341 N N . ARG A 1 173 ? 11.285 12.490 -2.710 1.00 92.56 173 ARG A N 1
ATOM 1342 C CA . ARG A 1 173 ? 12.126 12.398 -3.916 1.00 92.56 173 ARG A CA 1
ATOM 1343 C C . ARG A 1 173 ? 13.597 12.116 -3.596 1.00 92.56 173 ARG A C 1
ATOM 1345 O O . ARG A 1 173 ? 14.492 12.503 -4.350 1.00 92.56 173 ARG A O 1
ATOM 1352 N N . ASN A 1 174 ? 13.860 11.436 -2.482 1.00 95.00 174 ASN A N 1
ATOM 1353 C CA . ASN A 1 174 ? 15.199 11.032 -2.073 1.00 95.00 174 ASN A CA 1
ATOM 1354 C C . ASN A 1 174 ? 15.550 9.679 -2.709 1.00 95.00 174 ASN A C 1
ATOM 1356 O O . ASN A 1 174 ? 15.549 8.633 -2.061 1.00 95.00 174 ASN A O 1
ATOM 1360 N N . TRP A 1 175 ? 15.830 9.708 -4.014 1.00 97.25 175 TRP A N 1
ATOM 1361 C CA . TRP A 1 175 ? 16.042 8.507 -4.829 1.00 97.25 175 TRP A CA 1
ATOM 1362 C C . TRP A 1 175 ? 17.263 7.688 -4.402 1.00 97.25 175 TRP A C 1
ATOM 1364 O O . TRP A 1 175 ? 17.250 6.464 -4.510 1.00 97.25 175 TRP A O 1
ATOM 1374 N N . THR A 1 176 ? 18.302 8.346 -3.882 1.00 98.19 176 THR A N 1
ATOM 1375 C CA . THR A 1 176 ? 19.527 7.683 -3.415 1.00 98.19 176 THR A CA 1
ATOM 1376 C C . THR A 1 176 ? 19.256 6.820 -2.188 1.00 98.19 176 THR A C 1
ATOM 1378 O O . THR A 1 176 ? 19.606 5.639 -2.173 1.00 98.19 176 THR A O 1
ATOM 1381 N N . GLU A 1 177 ? 18.603 7.376 -1.163 1.00 97.69 177 GLU A N 1
ATOM 1382 C CA . GLU A 1 177 ? 18.223 6.582 0.007 1.00 97.69 177 GLU A CA 1
ATOM 1383 C C . GLU A 1 177 ? 17.111 5.585 -0.324 1.00 97.69 177 GLU A C 1
ATOM 1385 O O . GLU A 1 177 ? 17.143 4.467 0.191 1.00 97.69 177 GLU A O 1
ATOM 1390 N N . LEU A 1 178 ? 16.176 5.931 -1.219 1.00 97.62 178 LEU A N 1
ATOM 1391 C CA . LEU A 1 178 ? 15.152 4.996 -1.689 1.00 97.62 178 LEU A CA 1
ATOM 1392 C C . LEU A 1 178 ? 15.787 3.747 -2.303 1.00 97.62 178 LEU A C 1
ATOM 1394 O O . LEU A 1 178 ? 15.422 2.641 -1.920 1.00 97.62 178 LEU A O 1
ATOM 1398 N N . ALA A 1 179 ? 16.773 3.906 -3.191 1.00 98.44 179 ALA A N 1
ATOM 1399 C CA . ALA A 1 179 ? 17.490 2.780 -3.786 1.00 98.44 179 ALA A CA 1
ATOM 1400 C C . ALA A 1 179 ? 18.198 1.928 -2.720 1.00 98.44 179 ALA A C 1
ATOM 1402 O O . ALA A 1 179 ? 18.175 0.700 -2.790 1.00 98.44 179 ALA A O 1
ATOM 1403 N N . ALA A 1 180 ? 18.794 2.552 -1.699 1.00 98.19 180 ALA A N 1
ATOM 1404 C CA . ALA A 1 180 ? 19.437 1.825 -0.605 1.00 98.19 180 ALA A CA 1
ATOM 1405 C C . ALA A 1 180 ? 18.428 1.013 0.228 1.00 98.19 180 ALA A C 1
ATOM 1407 O O . ALA A 1 180 ? 18.674 -0.159 0.520 1.00 98.19 180 ALA A O 1
ATOM 1408 N N . VAL A 1 181 ? 17.285 1.608 0.581 1.00 98.19 181 VAL A N 1
ATOM 1409 C CA . 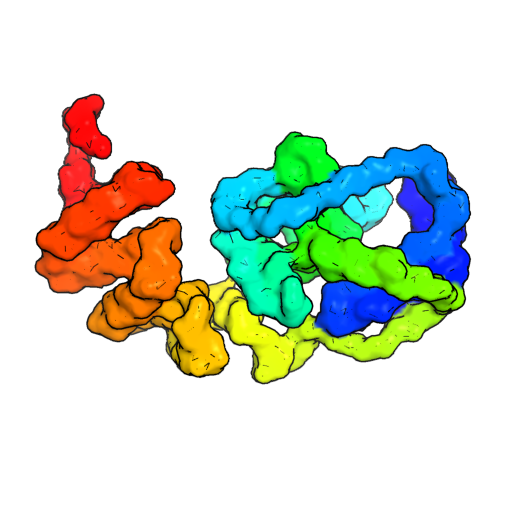VAL A 1 181 ? 16.218 0.944 1.347 1.00 98.19 181 VAL A CA 1
ATOM 1410 C C . VAL A 1 181 ? 15.546 -0.153 0.528 1.00 98.19 181 VAL A C 1
ATOM 1412 O O . VAL A 1 181 ? 15.378 -1.257 1.035 1.00 98.19 181 VAL A O 1
ATOM 1415 N N . ALA A 1 182 ? 15.207 0.113 -0.732 1.00 98.00 182 ALA A N 1
ATOM 1416 C CA . ALA A 1 182 ? 14.572 -0.858 -1.617 1.00 98.00 182 ALA A CA 1
ATOM 1417 C C . ALA A 1 182 ? 15.492 -2.050 -1.912 1.00 98.00 182 ALA A C 1
ATOM 1419 O O . ALA A 1 182 ? 15.031 -3.183 -1.957 1.00 98.00 182 ALA A O 1
ATOM 1420 N N . ARG A 1 183 ? 16.809 -1.825 -2.003 1.00 98.25 183 ARG A N 1
ATOM 1421 C CA . ARG A 1 183 ? 17.795 -2.908 -2.099 1.00 98.25 183 ARG A CA 1
ATOM 1422 C C . ARG A 1 183 ? 17.840 -3.758 -0.826 1.00 98.25 183 ARG A C 1
ATOM 1424 O O . ARG A 1 183 ? 17.890 -4.977 -0.908 1.00 98.25 183 ARG A O 1
ATOM 1431 N N . GLN A 1 184 ? 17.829 -3.145 0.360 1.00 97.94 184 GLN A N 1
ATOM 1432 C CA . GLN A 1 184 ? 17.747 -3.905 1.619 1.00 97.94 184 GLN A CA 1
ATOM 1433 C C . GLN A 1 184 ? 16.451 -4.717 1.695 1.00 97.94 184 GLN A C 1
ATOM 1435 O O . GLN A 1 184 ? 16.478 -5.881 2.089 1.00 97.94 184 GLN A O 1
ATOM 1440 N N . TRP A 1 185 ? 15.339 -4.110 1.280 1.00 97.38 185 TRP A N 1
ATOM 1441 C CA . TRP A 1 185 ? 14.036 -4.756 1.218 1.00 97.38 185 TRP A CA 1
ATOM 1442 C C . TRP A 1 185 ? 14.056 -5.966 0.284 1.00 97.38 185 TRP A C 1
ATOM 1444 O O . TRP A 1 185 ? 13.655 -7.049 0.697 1.00 97.38 185 TRP A O 1
ATOM 1454 N N . SER A 1 186 ? 14.611 -5.822 -0.921 1.00 96.81 186 SER A N 1
ATOM 1455 C CA . SER A 1 186 ? 14.654 -6.903 -1.904 1.00 96.81 186 SER A CA 1
ATOM 1456 C C . SER A 1 186 ? 15.561 -8.067 -1.505 1.00 96.81 186 SER A C 1
ATOM 1458 O O . SER A 1 186 ? 15.344 -9.195 -1.938 1.00 96.81 186 SER A O 1
ATOM 1460 N N . PHE A 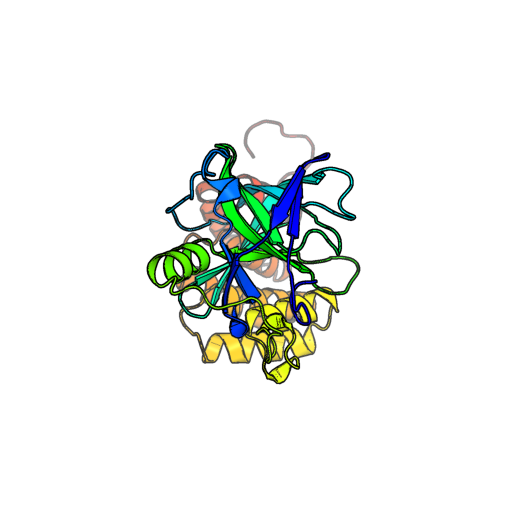1 187 ? 16.543 -7.843 -0.628 1.00 95.50 187 PHE A N 1
ATOM 1461 C CA . PHE A 1 187 ? 17.301 -8.934 -0.011 1.00 95.50 187 PHE A CA 1
ATOM 1462 C C . PHE A 1 187 ? 16.565 -9.590 1.162 1.00 95.50 187 PHE A C 1
ATOM 1464 O O . PHE A 1 187 ? 16.631 -10.809 1.311 1.00 95.50 187 PHE A O 1
ATOM 1471 N N . ALA A 1 188 ? 15.889 -8.803 2.003 1.00 95.56 188 ALA A N 1
ATOM 1472 C CA . ALA A 1 188 ? 15.154 -9.316 3.161 1.00 95.56 188 ALA A CA 1
ATOM 1473 C C . ALA A 1 188 ? 13.897 -10.102 2.752 1.00 95.56 188 ALA A C 1
ATOM 1475 O O . ALA A 1 188 ? 13.544 -11.091 3.392 1.00 95.56 188 ALA A O 1
ATOM 1476 N N 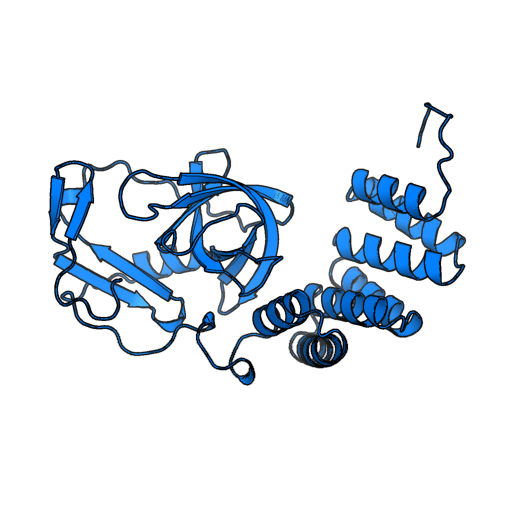. GLU A 1 189 ? 13.247 -9.673 1.673 1.00 93.25 189 GLU A N 1
ATOM 1477 C CA . GLU A 1 189 ? 12.006 -10.224 1.140 1.00 93.25 189 GLU A CA 1
ATOM 1478 C C . GLU A 1 189 ? 12.183 -10.521 -0.356 1.00 93.25 189 GLU A C 1
ATOM 1480 O O . GLU A 1 189 ? 11.545 -9.918 -1.214 1.00 93.25 189 GLU A O 1
ATOM 1485 N N . SER A 1 190 ? 13.071 -11.458 -0.693 1.00 92.88 190 SER A N 1
ATOM 1486 C CA . SER A 1 190 ? 13.451 -11.733 -2.090 1.00 92.88 190 SER A CA 1
ATOM 1487 C C . SER A 1 190 ? 12.314 -12.196 -2.999 1.00 92.88 190 SER A C 1
ATOM 1489 O O . SER A 1 190 ? 12.418 -12.038 -4.211 1.00 92.88 190 SER A O 1
ATOM 1491 N N . GLY A 1 191 ? 11.232 -12.729 -2.426 1.00 93.75 191 GLY A N 1
ATOM 1492 C CA . GLY A 1 191 ? 10.001 -13.081 -3.135 1.00 93.75 191 GLY A CA 1
ATOM 1493 C C . GLY A 1 191 ? 8.972 -11.951 -3.225 1.00 93.75 191 GLY A C 1
ATOM 1494 O O . GLY A 1 191 ? 7.851 -12.212 -3.646 1.00 93.75 191 GLY A O 1
ATOM 1495 N N . ASN A 1 192 ? 9.306 -10.727 -2.803 1.00 92.00 192 ASN A N 1
ATOM 1496 C CA . ASN A 1 192 ? 8.419 -9.570 -2.874 1.00 92.00 192 ASN A CA 1
ATOM 1497 C C . ASN A 1 192 ? 8.717 -8.761 -4.154 1.00 92.00 192 ASN A C 1
ATOM 1499 O O . ASN A 1 192 ? 9.720 -8.038 -4.196 1.00 92.00 192 ASN A O 1
ATOM 1503 N N . PRO A 1 193 ? 7.872 -8.839 -5.196 1.00 94.94 193 PRO A N 1
ATOM 1504 C CA . PRO A 1 193 ? 8.119 -8.166 -6.471 1.00 94.94 193 PRO A CA 1
ATOM 1505 C C . PRO A 1 193 ? 8.080 -6.637 -6.338 1.00 94.94 193 PRO A C 1
ATOM 1507 O O . PRO A 1 193 ? 8.823 -5.937 -7.028 1.00 94.94 193 PRO A O 1
ATOM 1510 N N . THR A 1 194 ? 7.291 -6.107 -5.399 1.00 93.88 194 THR A N 1
ATOM 1511 C CA . THR A 1 194 ? 7.195 -4.669 -5.116 1.00 93.88 194 THR A CA 1
ATOM 1512 C C . THR A 1 194 ? 8.536 -4.094 -4.674 1.00 93.88 194 THR A C 1
ATOM 1514 O O . THR A 1 194 ? 8.901 -2.999 -5.095 1.00 93.88 194 THR A O 1
ATOM 1517 N N . SER A 1 195 ? 9.317 -4.835 -3.883 1.00 96.06 195 SER A N 1
ATOM 1518 C CA . SER A 1 195 ? 10.643 -4.379 -3.441 1.00 96.06 195 SER A CA 1
ATOM 1519 C C . SER A 1 195 ? 11.592 -4.118 -4.624 1.00 96.06 195 SER A C 1
ATOM 1521 O O . SER A 1 195 ? 12.258 -3.081 -4.683 1.00 96.06 195 SER A O 1
ATOM 1523 N N . TRP A 1 196 ? 11.585 -5.016 -5.614 1.00 98.19 196 TRP A N 1
ATOM 1524 C CA . TRP A 1 196 ? 12.359 -4.909 -6.848 1.00 98.19 196 TRP A CA 1
ATOM 1525 C C . TRP A 1 196 ? 11.819 -3.825 -7.782 1.00 98.19 196 TRP A C 1
ATOM 1527 O O . TRP A 1 196 ? 12.599 -3.063 -8.350 1.00 98.19 196 TRP A O 1
ATOM 1537 N N . PHE A 1 197 ? 10.497 -3.694 -7.892 1.00 97.62 197 PHE A N 1
ATOM 1538 C CA . PHE A 1 197 ? 9.862 -2.630 -8.668 1.00 97.62 197 PHE A CA 1
ATOM 1539 C C . PHE A 1 197 ? 10.235 -1.237 -8.141 1.00 97.62 197 PHE A C 1
ATOM 1541 O O . PHE A 1 197 ? 10.679 -0.380 -8.905 1.00 97.62 197 PHE A O 1
ATOM 1548 N N . ILE A 1 198 ? 10.143 -1.025 -6.825 1.00 97.06 198 ILE A N 1
ATOM 1549 C CA . ILE A 1 198 ? 10.529 0.239 -6.189 1.00 97.06 198 ILE A CA 1
ATOM 1550 C C . ILE A 1 198 ? 12.032 0.509 -6.353 1.00 97.06 198 ILE A C 1
ATOM 1552 O O . ILE A 1 198 ? 12.430 1.650 -6.597 1.00 97.06 198 ILE A O 1
ATOM 1556 N N . LEU A 1 199 ? 12.877 -0.526 -6.282 1.00 98.44 199 LEU A N 1
ATOM 1557 C CA . LEU A 1 199 ? 14.306 -0.400 -6.572 1.00 98.44 199 LEU A CA 1
ATOM 1558 C C . LEU A 1 199 ? 14.553 0.043 -8.026 1.00 98.44 199 LEU A C 1
ATOM 1560 O O . LEU A 1 199 ? 15.366 0.939 -8.266 1.00 98.44 199 LEU A O 1
ATOM 1564 N N . GLY A 1 200 ? 13.817 -0.531 -8.981 1.00 98.31 200 GLY A N 1
ATOM 1565 C CA . GLY A 1 200 ? 13.841 -0.135 -10.390 1.00 98.31 200 GLY A CA 1
ATOM 1566 C C . GLY A 1 200 ? 13.424 1.321 -10.596 1.00 98.31 200 GLY A C 1
ATOM 1567 O O . GLY A 1 200 ? 14.137 2.069 -11.270 1.00 98.31 200 GLY A O 1
ATOM 1568 N N . ASN A 1 201 ? 12.343 1.760 -9.941 1.00 97.69 201 ASN A N 1
ATOM 1569 C CA . ASN A 1 201 ? 11.889 3.154 -9.968 1.00 97.69 201 ASN A CA 1
ATOM 1570 C C . ASN A 1 201 ? 12.972 4.104 -9.441 1.00 97.69 201 ASN A C 1
ATOM 1572 O O . ASN A 1 201 ? 13.260 5.130 -10.064 1.00 97.69 201 ASN A O 1
ATOM 1576 N N . ALA A 1 202 ? 13.614 3.751 -8.324 1.00 98.31 202 ALA A N 1
ATOM 1577 C CA . ALA A 1 202 ? 14.683 4.550 -7.738 1.00 98.31 202 ALA A CA 1
ATOM 1578 C C . ALA A 1 202 ? 15.880 4.689 -8.694 1.00 98.31 202 ALA A C 1
ATOM 1580 O O . ALA A 1 202 ? 16.336 5.805 -8.951 1.00 98.31 202 ALA A O 1
ATOM 1581 N N . TYR A 1 203 ? 16.350 3.589 -9.291 1.00 98.62 203 TYR A N 1
ATOM 1582 C CA . TYR A 1 203 ? 17.440 3.635 -10.270 1.00 98.62 203 TYR A CA 1
ATOM 1583 C C . TYR A 1 203 ? 17.071 4.384 -11.548 1.00 98.62 203 TYR A C 1
ATOM 1585 O O . TYR A 1 203 ? 17.892 5.142 -12.064 1.00 98.62 203 TYR A O 1
ATOM 1593 N N . ALA A 1 204 ? 15.839 4.238 -12.038 1.00 97.69 204 ALA A N 1
ATOM 1594 C CA . ALA A 1 204 ? 15.365 4.982 -13.199 1.00 97.69 204 ALA A CA 1
ATOM 1595 C C . ALA A 1 204 ? 15.413 6.499 -12.943 1.00 97.69 204 ALA A C 1
ATOM 1597 O O . ALA A 1 204 ? 15.883 7.258 -13.792 1.00 97.69 204 ALA A O 1
ATOM 1598 N N . ARG A 1 205 ? 15.015 6.948 -11.743 1.00 97.56 205 ARG A N 1
ATOM 1599 C CA . ARG A 1 205 ? 15.115 8.359 -11.323 1.00 97.56 205 ARG A CA 1
ATOM 1600 C C . ARG A 1 205 ? 16.556 8.842 -11.160 1.00 97.56 205 ARG A C 1
ATOM 1602 O O . ARG A 1 205 ? 16.826 10.010 -11.426 1.00 97.56 205 ARG A O 1
ATOM 1609 N N . LEU A 1 206 ? 17.467 7.950 -10.776 1.00 97.69 206 LEU A N 1
ATOM 1610 C CA . LEU A 1 206 ? 18.911 8.200 -10.717 1.00 97.69 206 LEU A CA 1
ATOM 1611 C C . LEU A 1 206 ? 19.607 8.112 -12.088 1.00 97.69 206 LEU A C 1
ATOM 1613 O O . LEU A 1 206 ? 20.803 8.360 -12.168 1.00 97.69 206 LEU A O 1
ATOM 1617 N N . GLN A 1 207 ? 18.877 7.782 -13.161 1.00 96.56 207 GLN A N 1
ATOM 1618 C CA . GLN A 1 207 ? 19.413 7.527 -14.508 1.00 96.56 207 GLN A CA 1
ATOM 1619 C C . GLN A 1 207 ? 20.387 6.337 -14.593 1.00 96.56 207 GLN A C 1
ATOM 1621 O O . GLN A 1 207 ? 21.088 6.162 -15.590 1.00 96.56 207 GLN A O 1
ATOM 1626 N N . GLU A 1 208 ? 20.363 5.454 -13.596 1.00 97.25 208 GLU A N 1
ATOM 1627 C CA . GLU A 1 208 ? 21.131 4.209 -13.529 1.00 97.25 208 GLU A CA 1
ATOM 1628 C C . GLU A 1 208 ? 20.426 3.107 -14.336 1.00 97.25 208 GLU A C 1
ATOM 1630 O O . GLU A 1 208 ? 19.956 2.102 -13.801 1.00 97.25 208 GLU A O 1
ATOM 1635 N N . ARG A 1 209 ? 20.297 3.319 -15.653 1.00 95.38 209 ARG A N 1
ATOM 1636 C CA . ARG A 1 209 ? 19.467 2.485 -16.545 1.00 95.38 209 ARG A CA 1
ATOM 1637 C C . ARG A 1 209 ? 19.765 0.979 -16.474 1.00 95.38 209 ARG A C 1
ATOM 1639 O O . ARG A 1 209 ? 18.798 0.223 -16.419 1.00 95.38 209 ARG A O 1
ATOM 1646 N N . PRO A 1 210 ? 21.034 0.513 -16.455 1.00 97.50 210 PRO A N 1
ATOM 1647 C CA . PRO A 1 210 ? 21.319 -0.920 -16.349 1.00 97.50 210 PRO A CA 1
ATOM 1648 C C . PRO A 1 210 ? 20.754 -1.533 -15.064 1.00 97.50 210 PRO A C 1
ATOM 1650 O O . PRO A 1 210 ? 20.059 -2.541 -15.121 1.00 97.50 210 PRO A O 1
ATOM 1653 N N . HIS A 1 211 ? 20.955 -0.865 -13.927 1.00 98.31 211 HIS A N 1
ATOM 1654 C CA . HIS A 1 211 ? 20.444 -1.319 -12.636 1.00 98.31 211 HIS A CA 1
ATOM 1655 C C . HIS A 1 211 ? 18.910 -1.263 -12.559 1.00 98.31 211 HIS A C 1
ATOM 1657 O O . HIS A 1 211 ? 18.292 -2.119 -11.930 1.00 98.31 211 HIS A O 1
ATOM 1663 N N . ALA A 1 212 ? 18.279 -0.278 -13.212 1.00 98.56 212 ALA A N 1
ATOM 1664 C CA . ALA A 1 212 ? 16.822 -0.207 -13.302 1.00 98.56 212 ALA A CA 1
ATOM 1665 C C . ALA A 1 212 ? 16.243 -1.408 -14.066 1.00 98.56 212 ALA A C 1
ATOM 1667 O O . ALA A 1 212 ? 15.287 -2.021 -13.599 1.00 98.56 212 ALA A O 1
ATOM 1668 N N . ILE A 1 213 ? 16.848 -1.767 -15.205 1.00 98.69 213 ILE A N 1
ATOM 1669 C CA . ILE A 1 213 ? 16.458 -2.937 -16.005 1.00 98.69 213 ILE A CA 1
ATOM 1670 C C . ILE A 1 213 ? 16.558 -4.216 -15.168 1.00 98.69 213 ILE A C 1
ATOM 1672 O O . ILE A 1 213 ? 15.571 -4.936 -15.074 1.00 98.69 213 ILE A O 1
ATOM 1676 N N . GLU A 1 214 ? 17.697 -4.466 -14.513 1.00 98.38 214 GLU A N 1
ATOM 1677 C CA . GLU A 1 214 ? 17.899 -5.664 -13.677 1.00 98.38 214 GLU A CA 1
ATOM 1678 C C . GLU A 1 214 ? 16.862 -5.770 -12.547 1.00 98.38 214 GLU A C 1
ATOM 1680 O O . GLU A 1 214 ? 16.334 -6.848 -12.256 1.00 98.38 214 GLU A O 1
ATOM 1685 N N . ALA A 1 215 ? 16.539 -4.640 -11.913 1.00 98.56 215 ALA A N 1
ATOM 1686 C CA . ALA A 1 215 ? 15.546 -4.595 -10.852 1.00 98.56 215 ALA A CA 1
ATOM 1687 C C . ALA A 1 215 ? 14.128 -4.872 -11.385 1.00 98.56 215 ALA A C 1
ATOM 1689 O O . ALA A 1 215 ? 13.414 -5.691 -10.808 1.00 98.56 215 ALA A O 1
ATOM 1690 N N . TYR A 1 216 ? 13.723 -4.273 -12.509 1.00 98.69 216 TYR A N 1
ATOM 1691 C CA . TYR A 1 216 ? 12.413 -4.573 -13.096 1.00 98.69 216 TYR A CA 1
ATOM 1692 C C . TYR A 1 216 ? 12.319 -6.005 -13.635 1.00 98.69 216 TYR A C 1
ATOM 1694 O O . TYR A 1 216 ? 11.284 -6.641 -13.454 1.00 98.69 216 TYR A O 1
ATOM 1702 N N . GLU A 1 217 ? 13.384 -6.538 -14.244 1.00 98.50 217 GLU A N 1
ATOM 1703 C CA . GLU A 1 217 ? 13.466 -7.945 -14.664 1.00 98.50 217 GLU A CA 1
ATOM 1704 C C . GLU A 1 217 ? 13.264 -8.888 -13.471 1.00 98.50 217 GLU A C 1
ATOM 1706 O O . GLU A 1 217 ? 12.526 -9.867 -13.575 1.00 98.50 217 GLU A O 1
ATOM 1711 N N . SER A 1 218 ? 13.844 -8.556 -12.314 1.00 98.44 218 SER A N 1
ATOM 1712 C CA . SER A 1 218 ? 13.641 -9.311 -11.073 1.00 98.44 218 SER A CA 1
ATOM 1713 C C . SER A 1 218 ? 12.186 -9.250 -10.597 1.00 98.44 218 SER A C 1
ATOM 1715 O O . SER A 1 218 ? 11.625 -10.277 -10.219 1.00 98.44 218 SER A O 1
ATOM 1717 N N . ALA A 1 219 ? 11.544 -8.078 -10.666 1.00 98.12 219 ALA A N 1
ATOM 1718 C CA . ALA A 1 219 ? 10.139 -7.917 -10.288 1.00 98.12 219 ALA A CA 1
ATOM 1719 C C . ALA A 1 219 ? 9.205 -8.776 -11.159 1.00 98.12 219 ALA A C 1
ATOM 1721 O O . ALA A 1 219 ? 8.402 -9.539 -10.622 1.00 98.12 219 ALA A O 1
ATOM 1722 N N . VAL A 1 220 ? 9.349 -8.716 -12.489 1.00 97.94 220 VAL A N 1
ATOM 1723 C CA . VAL A 1 220 ? 8.493 -9.480 -13.421 1.00 97.94 220 VAL A CA 1
ATOM 1724 C C . VAL A 1 220 ? 8.821 -10.975 -13.461 1.00 97.94 220 VAL A C 1
ATOM 1726 O O . VAL A 1 220 ? 7.994 -11.779 -13.887 1.00 97.94 220 VAL A O 1
ATOM 1729 N N . ALA A 1 221 ? 10.018 -11.375 -13.021 1.00 98.12 221 ALA A N 1
ATOM 1730 C CA . ALA A 1 221 ? 10.361 -12.783 -12.836 1.00 98.12 221 ALA A CA 1
ATOM 1731 C C . ALA A 1 221 ? 9.666 -13.396 -11.609 1.00 98.12 221 ALA A C 1
ATOM 1733 O O . ALA A 1 221 ? 9.387 -14.595 -11.605 1.00 98.12 221 ALA A O 1
ATOM 1734 N N . ILE A 1 222 ? 9.393 -12.587 -10.580 1.00 97.12 222 ILE A N 1
ATOM 1735 C CA . ILE A 1 222 ? 8.661 -13.003 -9.378 1.00 97.12 222 ILE A CA 1
ATOM 1736 C C . ILE A 1 222 ? 7.150 -12.974 -9.634 1.00 97.12 222 ILE A C 1
ATOM 1738 O O . ILE A 1 222 ? 6.463 -13.946 -9.325 1.00 97.12 222 ILE A O 1
ATOM 1742 N N . GLU A 1 223 ? 6.640 -11.890 -10.225 1.00 95.50 223 GLU A N 1
ATOM 1743 C CA . GLU A 1 223 ? 5.220 -11.709 -10.545 1.00 95.50 223 GLU A CA 1
ATOM 1744 C C . GLU A 1 223 ? 5.052 -11.342 -12.024 1.00 95.50 223 GLU A C 1
ATOM 1746 O O . GLU A 1 223 ? 5.214 -10.195 -12.444 1.00 95.50 223 GLU A O 1
ATOM 1751 N N . ALA A 1 224 ? 4.748 -12.356 -12.837 1.00 96.38 224 ALA A N 1
ATOM 1752 C CA . ALA A 1 224 ? 4.701 -12.230 -14.292 1.00 96.38 224 ALA A CA 1
ATOM 1753 C C . ALA A 1 224 ? 3.555 -11.340 -14.803 1.00 96.38 224 ALA A C 1
ATOM 1755 O O . ALA A 1 224 ? 3.629 -10.852 -15.932 1.00 96.38 224 ALA A O 1
ATOM 1756 N N . ASP A 1 225 ? 2.509 -11.133 -14.006 1.00 94.38 225 ASP A N 1
ATOM 1757 C CA . ASP A 1 225 ? 1.357 -10.276 -14.290 1.00 94.38 225 ASP A CA 1
ATOM 1758 C C . ASP A 1 225 ? 1.464 -8.866 -13.683 1.00 94.38 225 ASP A C 1
ATOM 1760 O O . ASP A 1 225 ? 0.530 -8.076 -13.819 1.00 94.38 225 ASP A O 1
ATOM 1764 N N . PHE A 1 226 ? 2.622 -8.494 -13.122 1.00 93.94 226 PHE A N 1
ATOM 1765 C CA . PHE A 1 226 ? 2.859 -7.158 -12.570 1.00 93.94 226 PHE A CA 1
ATOM 1766 C C . PHE A 1 226 ? 3.029 -6.101 -13.678 1.00 93.94 226 PHE A C 1
ATOM 1768 O O . PHE A 1 226 ? 4.138 -5.785 -14.129 1.00 93.94 226 PHE A O 1
ATOM 1775 N N . ALA A 1 227 ? 1.907 -5.563 -14.156 1.00 94.31 227 ALA A N 1
ATOM 1776 C CA . ALA A 1 227 ? 1.842 -4.695 -15.330 1.00 94.31 227 ALA A CA 1
ATOM 1777 C C . ALA A 1 227 ? 2.686 -3.411 -15.194 1.00 94.31 227 ALA A C 1
ATOM 1779 O O . ALA A 1 227 ? 3.339 -2.992 -16.152 1.00 94.31 227 ALA A O 1
ATOM 1780 N N . GLU A 1 228 ? 2.740 -2.803 -14.011 1.00 93.62 228 GLU A N 1
ATOM 1781 C CA . GLU A 1 228 ? 3.528 -1.599 -13.739 1.00 93.62 228 GLU A CA 1
ATOM 1782 C C . GLU A 1 228 ? 5.035 -1.865 -13.830 1.00 93.62 228 GLU A C 1
ATOM 1784 O O . GLU A 1 228 ? 5.769 -1.040 -14.383 1.00 93.62 228 GLU A O 1
ATOM 1789 N N . ALA A 1 229 ? 5.500 -3.029 -13.362 1.00 96.88 229 ALA A N 1
ATOM 1790 C CA . ALA A 1 229 ? 6.897 -3.435 -13.492 1.00 96.88 229 ALA A CA 1
ATOM 1791 C C . ALA A 1 229 ? 7.273 -3.697 -14.957 1.00 96.88 229 ALA A C 1
ATOM 1793 O O . ALA A 1 229 ? 8.330 -3.248 -15.409 1.00 96.88 229 ALA A O 1
ATOM 1794 N N . TRP A 1 230 ? 6.380 -4.320 -15.736 1.00 98.12 230 TRP A N 1
ATOM 1795 C CA . TRP A 1 230 ? 6.549 -4.440 -17.187 1.00 98.12 230 TRP A CA 1
ATOM 1796 C C . TRP A 1 230 ? 6.618 -3.075 -17.872 1.00 98.12 230 TRP A C 1
ATOM 1798 O O . TRP A 1 230 ? 7.490 -2.852 -18.709 1.00 98.12 230 TRP A O 1
ATOM 1808 N N . TYR A 1 231 ? 5.743 -2.137 -17.508 1.00 97.62 231 TYR A N 1
ATOM 1809 C CA . TYR A 1 231 ? 5.782 -0.780 -18.048 1.00 97.62 231 TYR A CA 1
ATOM 1810 C C . TYR A 1 231 ? 7.105 -0.072 -17.715 1.00 97.62 231 TYR A C 1
ATOM 1812 O O . TYR A 1 231 ? 7.736 0.490 -18.614 1.00 97.62 231 TYR A O 1
ATOM 1820 N N . GLY A 1 232 ? 7.565 -0.153 -16.461 1.00 97.56 232 GLY A N 1
ATOM 1821 C CA . GLY A 1 232 ? 8.863 0.377 -16.031 1.00 97.56 232 GLY A CA 1
ATOM 1822 C C . GLY A 1 232 ? 10.035 -0.216 -16.819 1.00 97.56 232 GLY A C 1
ATOM 1823 O O . GLY A 1 232 ? 10.887 0.528 -17.312 1.00 97.56 232 GLY A O 1
ATOM 1824 N N . LEU A 1 233 ? 10.029 -1.537 -17.029 1.00 98.44 233 LEU A N 1
ATOM 1825 C CA . LEU A 1 233 ? 11.020 -2.243 -17.843 1.00 98.44 233 LEU A CA 1
ATOM 1826 C C . LEU A 1 233 ? 11.017 -1.764 -19.301 1.00 98.44 233 LEU A C 1
ATOM 1828 O O . LEU A 1 233 ? 12.073 -1.495 -19.873 1.00 98.44 233 LEU A O 1
ATOM 1832 N N . GLY A 1 234 ? 9.833 -1.610 -19.898 1.00 97.88 234 GLY A N 1
ATOM 1833 C CA . GLY A 1 234 ? 9.672 -1.117 -21.266 1.00 97.88 234 GLY A CA 1
ATOM 1834 C C . GLY A 1 234 ? 10.219 0.296 -21.453 1.00 97.88 234 GLY A C 1
ATOM 1835 O O . GLY A 1 234 ? 10.941 0.551 -22.416 1.00 97.88 234 GLY A O 1
ATOM 1836 N N . VAL A 1 235 ? 9.928 1.201 -20.514 1.00 97.38 235 VAL A N 1
ATOM 1837 C CA . VAL A 1 235 ? 10.485 2.564 -20.512 1.00 97.38 235 VAL A CA 1
ATOM 1838 C C . VAL A 1 235 ? 12.009 2.522 -20.386 1.00 97.38 235 VAL A C 1
ATOM 1840 O O . VAL A 1 235 ? 12.703 3.177 -21.162 1.00 97.38 235 VAL A O 1
ATOM 1843 N N . ALA A 1 236 ? 12.547 1.705 -19.477 1.00 97.25 236 ALA A N 1
ATOM 1844 C CA . ALA A 1 236 ? 13.991 1.577 -19.301 1.00 97.25 236 ALA A CA 1
ATOM 1845 C C . ALA A 1 236 ? 14.691 1.034 -20.564 1.00 97.25 236 ALA A C 1
ATOM 1847 O O . ALA A 1 236 ? 15.741 1.545 -20.956 1.00 97.25 236 ALA A O 1
ATOM 1848 N N . TYR A 1 237 ? 14.097 0.056 -21.258 1.00 97.62 237 TYR A N 1
ATOM 1849 C CA . TYR A 1 237 ? 14.605 -0.426 -22.545 1.00 97.62 237 TYR A CA 1
ATOM 1850 C C . TYR A 1 237 ? 14.527 0.627 -23.654 1.00 97.62 237 TYR A C 1
ATOM 1852 O O . TYR A 1 237 ? 15.479 0.756 -24.430 1.00 97.62 237 TYR A O 1
ATOM 1860 N N . ALA A 1 238 ? 13.439 1.397 -23.725 1.00 95.44 238 ALA A N 1
ATOM 1861 C CA . ALA A 1 238 ? 13.296 2.486 -24.690 1.00 95.44 238 ALA A CA 1
ATOM 1862 C C . ALA A 1 238 ? 14.397 3.538 -24.499 1.00 95.44 238 ALA A C 1
ATOM 1864 O O . ALA A 1 238 ? 15.106 3.877 -25.449 1.00 95.44 238 ALA A O 1
ATOM 1865 N N . ASP A 1 239 ? 14.616 3.963 -23.255 1.00 93.19 239 ASP A N 1
ATOM 1866 C CA . ASP A 1 239 ? 15.650 4.930 -22.881 1.00 93.19 239 ASP A CA 1
ATOM 1867 C C . ASP A 1 239 ? 17.080 4.387 -23.093 1.00 93.19 239 ASP A C 1
ATOM 1869 O O . ASP A 1 239 ? 18.038 5.156 -23.214 1.00 93.19 239 ASP A O 1
ATOM 1873 N N . SER A 1 240 ? 17.236 3.060 -23.154 1.00 94.19 240 SER A N 1
ATOM 1874 C CA . SER A 1 240 ? 18.477 2.358 -23.506 1.00 94.19 240 SER A CA 1
ATOM 1875 C C . SER A 1 240 ? 18.620 2.040 -25.001 1.00 94.19 240 SER A C 1
ATOM 1877 O O . SER A 1 240 ? 19.606 1.407 -25.379 1.00 94.19 240 SER A O 1
ATOM 1879 N N . GLY A 1 241 ? 17.682 2.457 -25.858 1.00 93.69 241 GLY A N 1
ATOM 1880 C CA . GLY A 1 241 ? 17.755 2.226 -27.305 1.00 93.69 241 GLY A CA 1
ATOM 1881 C C . GLY A 1 241 ? 17.592 0.757 -27.709 1.00 93.69 241 GLY A C 1
ATOM 1882 O O . GLY A 1 241 ? 18.218 0.318 -28.673 1.00 93.69 241 GLY A O 1
ATOM 1883 N N . LYS A 1 242 ? 16.770 -0.003 -26.973 1.00 95.19 242 LYS A N 1
ATOM 1884 C CA . LYS A 1 242 ? 16.509 -1.441 -27.169 1.00 95.19 242 LYS A CA 1
ATOM 1885 C C . LYS A 1 242 ? 15.099 -1.698 -27.745 1.00 95.19 242 LYS A C 1
ATOM 1887 O O . LYS A 1 242 ? 14.204 -2.139 -27.023 1.00 95.19 242 LYS A O 1
ATOM 1892 N N . PRO A 1 243 ? 14.837 -1.387 -29.032 1.00 93.38 243 PRO A N 1
ATOM 1893 C CA . PRO A 1 243 ? 13.482 -1.402 -29.597 1.00 93.38 243 PRO A CA 1
ATOM 1894 C C . PRO A 1 243 ? 12.866 -2.804 -29.718 1.00 93.38 243 PRO A C 1
ATOM 1896 O O . PRO A 1 243 ? 11.646 -2.939 -29.654 1.00 93.38 243 PRO A O 1
ATOM 1899 N N . ALA A 1 244 ? 13.678 -3.854 -29.880 1.00 95.25 244 ALA A N 1
ATOM 1900 C CA . ALA A 1 244 ? 13.170 -5.224 -29.965 1.00 95.25 244 ALA A CA 1
ATOM 1901 C C . ALA A 1 244 ? 12.597 -5.691 -28.616 1.00 95.25 244 ALA A C 1
ATOM 1903 O O . ALA A 1 244 ? 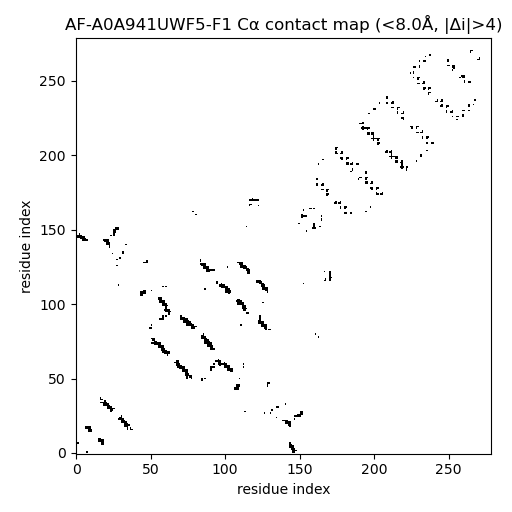11.569 -6.364 -28.557 1.00 95.25 244 ALA A O 1
ATOM 1904 N N . GLU A 1 245 ? 13.250 -5.305 -27.527 1.00 97.38 245 GLU A N 1
ATOM 1905 C CA . GLU A 1 245 ? 12.852 -5.572 -26.155 1.00 97.38 245 GLU A CA 1
ATOM 1906 C C . GLU A 1 245 ? 11.612 -4.757 -25.777 1.00 97.38 245 GLU A C 1
ATOM 1908 O O . GLU A 1 245 ? 10.688 -5.307 -25.183 1.00 97.38 245 GLU A O 1
ATOM 1913 N N . VAL A 1 246 ? 11.535 -3.492 -26.205 1.00 97.06 246 VAL A N 1
ATOM 1914 C CA . VAL A 1 246 ? 10.324 -2.667 -26.058 1.00 97.06 246 VAL A CA 1
ATOM 1915 C C . VAL A 1 246 ? 9.113 -3.339 -26.705 1.00 97.06 246 VAL A C 1
ATOM 1917 O O . VAL A 1 246 ? 8.065 -3.431 -26.069 1.00 97.06 246 VAL A O 1
ATOM 1920 N N . GLU A 1 247 ? 9.240 -3.848 -27.935 1.00 95.19 247 GLU A N 1
ATOM 1921 C CA . GLU A 1 247 ? 8.116 -4.519 -28.601 1.00 95.19 247 GLU A CA 1
ATOM 1922 C C . GLU A 1 247 ? 7.698 -5.795 -27.860 1.00 95.19 247 GLU A C 1
ATOM 1924 O O . GLU A 1 247 ? 6.505 -6.053 -27.700 1.00 95.19 247 GLU A O 1
ATOM 1929 N N . ARG A 1 248 ? 8.655 -6.564 -27.320 1.00 96.44 248 ARG A N 1
ATOM 1930 C CA . ARG A 1 248 ? 8.335 -7.726 -26.472 1.00 96.44 248 ARG A CA 1
ATOM 1931 C C . ARG A 1 248 ? 7.535 -7.321 -25.238 1.00 96.44 248 ARG A C 1
ATOM 1933 O O . ARG A 1 248 ? 6.507 -7.936 -24.965 1.00 96.44 248 ARG A O 1
ATOM 1940 N N . VAL A 1 249 ? 7.975 -6.282 -24.527 1.00 97.56 249 VAL A N 1
ATOM 1941 C CA . VAL A 1 249 ? 7.258 -5.753 -23.358 1.00 97.56 249 VAL A CA 1
ATOM 1942 C C . VAL A 1 249 ? 5.860 -5.273 -23.750 1.00 97.56 249 VAL A C 1
ATOM 1944 O O . VAL A 1 249 ? 4.887 -5.595 -23.071 1.00 97.56 249 VAL A O 1
ATOM 1947 N N . ARG A 1 250 ? 5.721 -4.563 -24.877 1.00 96.56 250 ARG A N 1
ATOM 1948 C CA . ARG A 1 250 ? 4.426 -4.069 -25.367 1.00 96.56 250 ARG A CA 1
ATOM 1949 C C . ARG A 1 250 ? 3.430 -5.205 -25.601 1.00 96.56 250 ARG A C 1
ATOM 1951 O O . ARG A 1 250 ? 2.270 -5.076 -25.220 1.00 96.56 250 ARG A O 1
ATOM 1958 N N . LEU A 1 251 ? 3.870 -6.326 -26.178 1.00 96.00 251 LEU A N 1
ATOM 1959 C CA . LEU A 1 251 ? 3.020 -7.504 -26.393 1.00 96.00 251 LEU A CA 1
ATOM 1960 C C . LEU A 1 251 ? 2.556 -8.154 -25.082 1.00 96.00 251 LEU A C 1
ATOM 1962 O O . LEU A 1 251 ? 1.442 -8.678 -25.031 1.00 96.00 251 LEU A O 1
ATOM 1966 N N . VAL A 1 252 ? 3.383 -8.120 -24.033 1.00 97.50 252 VAL A N 1
ATOM 1967 C CA . VAL A 1 252 ? 2.982 -8.564 -22.690 1.00 97.50 252 VAL A CA 1
ATOM 1968 C C . VAL A 1 252 ? 1.943 -7.604 -22.108 1.00 97.50 252 VAL A C 1
ATOM 1970 O O . VAL A 1 252 ? 0.866 -8.045 -21.706 1.00 97.50 252 VAL A O 1
ATOM 1973 N N . LEU A 1 253 ? 2.203 -6.294 -22.154 1.00 96.62 253 LEU A N 1
ATOM 1974 C CA . LEU A 1 253 ? 1.277 -5.278 -21.648 1.00 96.62 253 LEU A CA 1
ATOM 1975 C C . LEU A 1 253 ? -0.077 -5.305 -22.360 1.00 96.62 253 LEU A C 1
ATOM 1977 O O . LEU A 1 253 ? -1.090 -5.164 -21.698 1.00 96.62 253 LEU A O 1
ATOM 1981 N N . LEU A 1 254 ? -0.143 -5.571 -23.668 1.00 96.25 254 LEU A N 1
ATOM 1982 C CA . LEU A 1 254 ? -1.428 -5.701 -24.375 1.00 96.25 254 LEU A CA 1
ATOM 1983 C C . LEU A 1 254 ? -2.341 -6.788 -23.785 1.00 96.25 254 LEU A C 1
ATOM 1985 O O . LEU A 1 254 ? -3.554 -6.726 -23.973 1.00 96.25 254 LEU A O 1
ATOM 1989 N N . ARG A 1 255 ? -1.773 -7.788 -23.100 1.00 96.19 255 ARG A N 1
ATOM 1990 C CA . ARG A 1 255 ? -2.534 -8.838 -22.412 1.00 96.19 255 ARG A CA 1
ATOM 1991 C C . ARG A 1 255 ? -2.880 -8.461 -20.974 1.00 96.19 255 ARG A C 1
ATOM 1993 O O . ARG A 1 255 ? -3.957 -8.827 -20.522 1.00 96.19 255 ARG A O 1
ATOM 2000 N N . LEU A 1 256 ? -1.967 -7.784 -20.275 1.00 93.25 256 LEU A N 1
ATOM 2001 C CA . LEU A 1 256 ? -2.120 -7.427 -18.861 1.00 93.25 256 LEU A CA 1
ATOM 2002 C C . LEU A 1 256 ? -2.920 -6.132 -18.675 1.00 93.25 256 LEU A C 1
ATOM 2004 O O . LEU A 1 256 ? -3.933 -6.118 -17.987 1.00 93.25 256 LEU A O 1
ATOM 2008 N N . ASP A 1 257 ? -2.477 -5.059 -19.326 1.00 92.44 257 ASP A N 1
ATOM 2009 C CA . ASP A 1 257 ? -3.096 -3.738 -19.307 1.00 92.44 257 ASP A CA 1
ATOM 2010 C C . ASP A 1 257 ? -2.871 -3.018 -20.659 1.00 92.44 257 ASP A C 1
ATOM 2012 O O . ASP A 1 257 ? -1.822 -2.395 -20.897 1.00 92.44 257 ASP A O 1
ATOM 2016 N N . PRO A 1 258 ? -3.871 -3.048 -21.563 1.00 94.06 258 PRO A N 1
ATOM 2017 C CA . PRO A 1 258 ? -3.810 -2.355 -22.847 1.00 94.06 258 PRO A CA 1
ATOM 2018 C C . PRO A 1 258 ? -3.566 -0.841 -22.744 1.00 94.06 258 PRO A C 1
ATOM 2020 O O . PRO A 1 258 ? -3.013 -0.250 -23.674 1.00 94.06 258 PRO A O 1
ATOM 2023 N N . ARG A 1 259 ? -3.940 -0.193 -21.631 1.00 92.56 259 ARG A N 1
ATOM 2024 C CA . ARG A 1 259 ? -3.699 1.245 -21.428 1.00 92.56 259 ARG A CA 1
ATOM 2025 C C . ARG A 1 259 ? -2.216 1.509 -21.202 1.00 92.56 259 ARG A C 1
ATOM 2027 O O . ARG A 1 259 ? -1.665 2.438 -21.794 1.00 92.56 259 ARG A O 1
ATOM 2034 N N . LEU A 1 260 ? -1.546 0.671 -20.408 1.00 94.19 260 LEU A N 1
ATOM 2035 C CA . LEU A 1 260 ? -0.093 0.751 -20.229 1.00 94.19 260 LEU A CA 1
ATOM 2036 C C . LEU A 1 260 ? 0.658 0.428 -21.526 1.00 94.19 260 LEU A C 1
ATOM 2038 O O . LEU A 1 260 ? 1.649 1.093 -21.834 1.00 94.19 260 LEU A O 1
ATOM 2042 N N . ALA A 1 261 ? 0.160 -0.513 -22.334 1.00 95.00 261 ALA A N 1
ATOM 2043 C CA . ALA A 1 261 ? 0.725 -0.787 -23.656 1.00 95.00 261 ALA A CA 1
ATOM 2044 C C . ALA A 1 261 ? 0.651 0.438 -24.584 1.00 95.00 261 ALA A C 1
ATOM 2046 O O . ALA A 1 261 ? 1.638 0.789 -25.238 1.00 95.00 261 ALA A O 1
ATOM 2047 N N . GLN A 1 262 ? -0.498 1.122 -24.610 1.00 93.50 262 GLN A N 1
ATOM 2048 C CA . GLN A 1 262 ? -0.681 2.354 -25.378 1.00 93.50 262 GLN A CA 1
ATOM 2049 C C . GLN A 1 262 ? 0.246 3.470 -24.878 1.00 93.50 262 GLN A C 1
ATOM 2051 O O . GLN A 1 262 ? 0.898 4.140 -25.680 1.00 93.50 262 GLN A O 1
ATOM 2056 N N . LYS A 1 263 ? 0.356 3.636 -23.556 1.00 94.75 263 LYS A N 1
ATOM 2057 C CA . LYS A 1 263 ? 1.251 4.615 -22.928 1.00 94.75 263 LYS A CA 1
ATOM 2058 C C . LYS A 1 263 ? 2.719 4.373 -23.308 1.00 94.75 263 LYS A C 1
ATOM 2060 O O . LYS A 1 263 ? 3.430 5.318 -23.644 1.00 94.75 263 LYS A O 1
ATOM 2065 N N . LEU A 1 264 ? 3.166 3.115 -23.335 1.00 95.19 264 LEU A N 1
ATOM 2066 C CA . LEU A 1 264 ? 4.522 2.748 -23.761 1.00 95.19 264 LEU A CA 1
ATOM 2067 C C . LEU A 1 264 ? 4.765 3.034 -25.258 1.00 95.19 264 LEU A C 1
ATOM 2069 O O . LEU A 1 264 ? 5.837 3.512 -25.641 1.00 95.19 264 LEU A O 1
ATOM 2073 N N . ALA A 1 265 ? 3.767 2.794 -26.113 1.00 90.75 265 ALA A N 1
ATOM 2074 C CA . ALA A 1 265 ? 3.846 3.109 -27.542 1.00 90.75 265 ALA A CA 1
ATOM 2075 C C . ALA A 1 265 ? 3.956 4.624 -27.804 1.00 90.75 265 ALA A C 1
ATOM 2077 O O . ALA A 1 265 ? 4.671 5.056 -28.710 1.00 90.75 265 ALA A O 1
ATOM 2078 N N . GLN A 1 266 ? 3.282 5.441 -26.991 1.00 89.38 266 GLN A N 1
ATOM 2079 C CA . GLN A 1 266 ? 3.396 6.900 -27.046 1.00 89.38 266 GLN A CA 1
ATOM 2080 C C . GLN A 1 266 ? 4.785 7.376 -26.598 1.00 89.38 266 GLN A C 1
ATOM 2082 O O . GLN A 1 266 ? 5.384 8.205 -27.280 1.00 89.38 266 GLN A O 1
ATOM 2087 N N . HIS A 1 267 ? 5.335 6.808 -25.513 1.00 87.06 267 HIS A N 1
ATOM 2088 C CA . HIS A 1 267 ? 6.684 7.136 -25.007 1.00 87.06 267 HIS A CA 1
ATOM 2089 C C . HIS A 1 267 ? 7.783 6.916 -26.055 1.00 87.06 267 HIS A C 1
ATOM 2091 O O . HIS A 1 267 ? 8.743 7.673 -26.138 1.00 87.06 267 HIS A O 1
ATOM 2097 N N . THR A 1 268 ? 7.624 5.894 -26.893 1.00 82.75 268 THR A N 1
ATOM 2098 C CA . THR A 1 268 ? 8.610 5.493 -27.909 1.00 82.75 268 THR A CA 1
ATOM 2099 C C . THR A 1 268 ? 8.408 6.175 -29.268 1.00 82.75 268 THR A C 1
ATOM 2101 O O . THR A 1 268 ? 9.170 5.925 -30.201 1.00 82.75 268 THR A O 1
ATOM 2104 N N . GLY A 1 269 ? 7.397 7.046 -29.405 1.00 70.12 269 GLY A N 1
ATOM 2105 C CA . GLY A 1 269 ? 7.053 7.707 -30.669 1.00 70.12 269 GLY A CA 1
ATOM 2106 C C . GLY A 1 269 ? 6.472 6.764 -31.732 1.00 70.12 269 GLY A C 1
ATOM 2107 O O . GLY A 1 269 ? 6.425 7.126 -32.909 1.00 70.12 269 GLY A O 1
ATOM 2108 N N . ALA A 1 270 ? 6.038 5.563 -31.333 1.00 59.91 270 ALA A N 1
ATOM 2109 C CA . ALA A 1 270 ? 5.539 4.525 -32.232 1.00 59.91 270 ALA A CA 1
ATOM 2110 C C . ALA A 1 270 ? 4.118 4.808 -32.762 1.00 59.91 270 ALA A C 1
ATOM 2112 O O . ALA A 1 270 ? 3.798 4.383 -33.870 1.00 59.91 270 ALA A O 1
ATOM 2113 N N . CYS A 1 271 ? 3.286 5.573 -32.039 1.00 49.53 271 CYS A N 1
ATOM 2114 C CA . CYS A 1 271 ? 2.024 6.106 -32.576 1.00 49.53 271 CYS A CA 1
ATOM 2115 C C . CYS A 1 271 ? 2.210 7.613 -32.875 1.00 49.53 271 CYS A C 1
ATOM 2117 O O . CYS A 1 271 ? 2.248 8.440 -31.965 1.00 49.53 271 CYS A O 1
ATOM 2119 N N . ARG A 1 272 ? 2.341 7.984 -34.160 1.00 46.78 272 ARG A N 1
ATOM 2120 C CA . ARG A 1 272 ? 2.197 9.382 -34.614 1.00 46.78 272 ARG A CA 1
ATOM 2121 C C . ARG A 1 272 ? 0.709 9.735 -34.681 1.00 46.78 272 ARG A C 1
ATOM 2123 O O . ARG A 1 272 ? -0.086 8.924 -35.153 1.00 46.78 272 ARG A O 1
ATOM 2130 N N . GLU A 1 273 ? 0.343 10.938 -34.241 1.00 39.78 273 GLU A N 1
ATOM 2131 C CA . GLU A 1 273 ? -1.018 11.475 -34.369 1.00 39.78 273 GLU A CA 1
ATOM 2132 C C . GLU A 1 273 ? -1.484 11.388 -35.835 1.00 39.78 273 GLU A C 1
ATOM 2134 O O . GLU A 1 273 ? -0.903 12.026 -36.712 1.00 39.78 273 GLU A O 1
ATOM 2139 N N . GLY A 1 274 ? -2.503 10.563 -36.116 1.00 47.59 274 GLY A N 1
ATOM 2140 C CA . GLY A 1 274 ? -3.149 10.523 -37.435 1.00 47.59 274 GLY A CA 1
ATOM 2141 C C . GLY A 1 274 ? -3.561 9.158 -37.995 1.00 47.59 274 GLY A C 1
ATOM 2142 O O . GLY A 1 274 ? -4.245 9.140 -39.013 1.00 47.59 274 GLY A O 1
ATOM 2143 N N . VAL A 1 275 ? -3.214 8.024 -37.373 1.00 42.34 275 VAL A N 1
ATOM 2144 C CA . VAL A 1 275 ? -3.666 6.698 -37.851 1.00 42.34 275 VAL A CA 1
ATOM 2145 C C . VAL A 1 275 ? -4.619 6.075 -36.833 1.00 42.34 275 VAL A C 1
ATOM 2147 O O . VAL A 1 275 ? -4.213 5.522 -35.819 1.00 42.34 275 VAL A O 1
ATOM 2150 N N . THR A 1 276 ? -5.918 6.213 -37.097 1.00 44.88 276 THR A N 1
ATOM 2151 C CA . THR A 1 276 ? -7.044 5.830 -36.224 1.00 44.88 276 THR A CA 1
ATOM 2152 C C . THR A 1 276 ? -7.462 4.365 -36.335 1.00 44.88 276 THR A C 1
ATOM 2154 O O . THR A 1 276 ? -8.584 4.013 -35.984 1.00 44.88 276 THR A O 1
ATOM 2157 N N . THR A 1 277 ? -6.604 3.475 -36.822 1.00 43.94 277 THR A N 1
ATOM 2158 C CA . THR A 1 277 ? -6.966 2.058 -36.947 1.00 43.94 277 THR A CA 1
ATOM 2159 C C . THR A 1 277 ? -5.823 1.169 -36.481 1.00 43.94 277 THR A C 1
ATOM 2161 O O . THR A 1 277 ? -4.837 0.986 -37.182 1.00 43.94 277 THR A O 1
ATOM 2164 N N . ALA A 1 278 ? -6.012 0.625 -35.275 1.00 48.94 278 ALA A N 1
ATOM 2165 C CA . ALA A 1 278 ? -5.191 -0.387 -34.614 1.00 48.94 278 ALA A CA 1
ATOM 2166 C C . ALA A 1 278 ? -3.753 0.044 -34.232 1.00 48.94 278 ALA A C 1
ATOM 2168 O O . ALA A 1 278 ? -2.774 -0.503 -34.736 1.00 48.94 278 ALA A O 1
ATOM 2169 N N . CYS A 1 279 ? -3.651 0.989 -33.285 1.00 49.56 279 CYS A N 1
ATOM 2170 C CA . CYS A 1 279 ? -2.790 0.818 -32.104 1.00 49.56 279 CYS A CA 1
ATOM 2171 C C . CYS A 1 279 ? -3.706 0.191 -31.019 1.00 49.56 279 CYS A C 1
ATOM 2173 O O . CYS A 1 279 ? -3.241 -0.736 -30.333 1.00 49.56 279 CYS A O 1
#

Nearest PDB structures (foldseek):
  5lyn-assembly1_B  TM=8.832E-01  e=6.238E-05  Saccharomyces cerevisiae
  5lyp-assembly1_A  TM=8.761E-01  e=1.322E-04  Saccharomyces cerevisiae
  8ye5-assembly1_B  TM=9.065E-01  e=4.302E-04  Dehalobacter sp.
  8ye5-assembly1_A  TM=8.998E-01  e=8.639E-04  Dehalobacter sp.
  7tb1-assembly2_B  TM=8.052E-01  e=3.118E-04  Homo sapiens

pLDDT: mean 90.66, std 10.99, range [39.78, 98.69]

Foldseek 3Di:
DQQADQWDWDDDPPDTFTFFFWDDDQQLPDIDTDTPVCPPPDDAAADPDAFDFQAKKWWWFQAPVPDIDIFIWTFHDWDDDPNFTKTKIPSDDDPRRFQTFIAHPVRHGAFTFHDWADAPPIITITRGCVVVVVCVVVPPTDRRHRDDDHYLLRDDLVSHDLVSVLVNCVRVVVLVVNLVSLVVVCVVCVLALVSLLSNLVSCVSVVVLVSSLVSLVSSCVSPVLPLSSLLSNLLSCLVVVNVVSNVVSLVSCVVNPPVSSVVSCVSNVVDDPDDPPDD

Radius of gyration: 21.81 Å; Cα contacts (8 Å, |Δi|>4): 493; chains: 1; bounding box: 51×30×68 Å

Mean predicted aligned error: 6.07 Å

Sequence (279 aa):
MTRSARTIELVKGAQRRVVESQQSNVEHDLCLLHSPQVQDDPVVAIRHDPPRVGQPVYAVGFVLGIAPRLNAGEINAVYDYDDGRIIETDAAFTSGASGGGLFDPDGRLVGIVTFRSRGGDAHHFCLPVRWVTQELERFDGRPVAPMTGTPFWQRPREAQPYFLRAATLEAERNWTELAAVARQWSFAESGNPTSWFILGNAYARLQERPH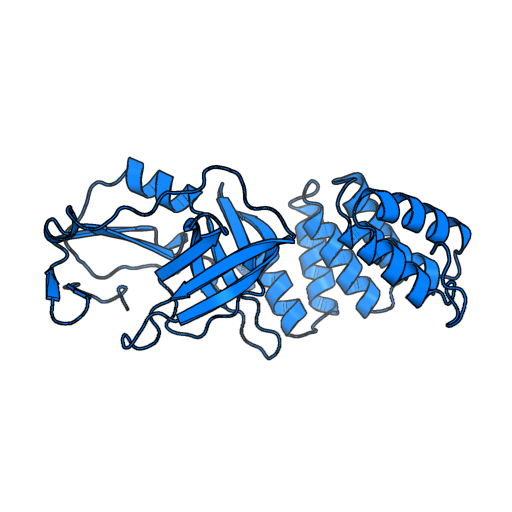AIEAYESAVAIEADFAEAWYGLGVAYADSGKPAEVERVRLVLLRLDPRLAQKLAQHTGACREGVTTAC

Solvent-accessible surface area (backbone atoms only — not comparable to full-atom values): 15313 Å² total; per-residue (Å²): 129,65,51,78,25,66,69,53,70,50,74,58,89,92,48,75,38,64,45,66,23,32,46,72,43,44,58,78,69,42,72,50,75,42,39,86,87,51,73,87,53,87,78,78,50,73,52,83,72,82,89,53,66,73,38,60,32,35,30,37,19,47,45,86,73,77,52,79,44,76,26,68,31,32,26,72,42,72,41,83,49,95,98,34,48,36,35,30,31,67,28,64,79,60,93,55,20,52,79,18,42,24,21,38,92,87,61,24,37,52,23,35,30,59,54,62,52,84,61,90,72,54,50,33,37,25,41,32,40,65,58,55,52,56,49,60,78,64,64,78,59,38,69,50,54,60,62,78,84,65,25,50,87,74,44,60,65,90,72,30,59,59,69,60,43,38,55,50,25,57,51,69,66,38,40,71,60,25,30,55,51,22,48,52,34,29,66,77,40,68,84,39,31,65,29,22,30,53,24,12,54,19,24,49,75,69,66,39,46,71,61,13,36,57,23,13,53,52,11,34,72,67,35,78,76,43,48,66,30,44,48,53,33,26,52,40,29,48,80,67,73,34,64,73,58,26,53,54,37,36,62,52,23,55,73,67,36,51,65,58,23,52,53,52,34,52,75,71,61,73,61,64,96,86,70,95,72,88,130

Secondary structure (DSSP, 8-state):
--TT-SS-EEEETTEEEE--EEEEETTTTEEEEE-GGGTTSPPPPBP-SPP-TT-EEEEEE-GGGTS-EEEEEEEEEEEEETTEEEEEESS---TT-TT-EEE-TTS-EEEEEEEE-SSSS--EEEEEHHHHHHHHHT---B------S--GGGS-GGGS-HHHHHHHHHHTT-HHHHHHHHHHHHHHTTT-HHHHHHHHHHHHHTT-HHHHHHHHHHHHHH-TT-HHHHHHHHHHHHHTT-HHHHHHHHHHHHHH-HHHHHHHHHHTT-S-TT--S--